Protein 2QUD (pdb70)

GO terms:
  GO:0042802 identical protein binding (F, IPI)

Solvent-accessible surface area: 12213 Å² total; per-residue (Å²): 137,78,113,161,66,92,40,2,71,1,62,69,73,168,42,82,76,59,0,18,29,75,72,76,77,115,75,96,23,21,0,9,20,109,102,46,75,132,70,22,48,9,88,1,28,4,16,57,110,85,50,76,78,141,76,11,53,102,0,56,1,98,0,32,22,23,29,44,57,140,84,72,166,51,144,60,118,18,53,1,24,0,29,2,40,0,30,2,21,54,101,14,55,107,77,9,40,76,34,0,4,24,1,0,85,15,0,0,35,21,88,24,0,46,45,5,0,11,80,48,53,82,4,8,135,129,117,36,1,67,0,63,46,69,181,53,89,66,53,0,17,33,74,86,69,86,110,82,135,23,22,0,31,16,116,86,56,87,151,60,27,51,8,76,0,12,3,28,34,120,68,56,92,75,154,78,10,54,84,0,41,0,79,0,26,21,22,28,49,102,141,117,62,103,14,54,0,24,0,19,0,39,0,28,3,22,47,124,15,65,108,74,10,37,77,32,0,2,32,2,0,82,13,0,1,43,20,79,22,0,44,46,4,0,8,79,53,61,69,2,4,127

Foldseek 3Di:
DDDDFDWDWDDDDPDIFIWTWDDDDPAWIKTWRPDDDPPFTWMKIWGWAQDPVNFKIKIKIKIKGFDWDPDDDTDTPDIDIDMDIDIGTPPDDPVVVVVVVVVVVVVCPDPQVVCCVPPVDHDDD/DDWDWDDDDPDIFIWAWPDDDPFKTKTFRPDDDPPFTWIKIWGWDADPVNFWIWIKIKIWGFDDPVDGPDIDIDMDIDIGTPPDDPVVVVVVVVVVVVVCPDPQVVCCVVPVDHDDD

Organism: Pseudomonas phage PP7 (NCBI:txid12023)

Nearest PDB structures (foldseek):
  2qux-assembly4_K  TM=9.889E-01  e=3.008E-19  Pseudomonas phage PP7
  2qux-assembly5_N  TM=9.835E-01  e=3.618E-18  Pseudomonas phage PP7
  2qud-assembly1_B  TM=9.853E-01  e=8.759E-18  Pseudomonas phage PP7
  2qux-assembly5_M  TM=9.818E-01  e=5.949E-18  Pseudomonas phage PP7
  6n4v-assembly1_Af  TM=9.732E-01  e=1.155E-14  Pseudomonas phage PP7

Radius of gyration: 18.46 Å; Cα contacts (8 Å, |Δi|>4): 594; chains: 2; bounding box: 60×55×42 Å

Secondary structure (DSSP, 8-state):
--PPPPEEEEEETTEEEEEEEEEE-SS-EEEE---S-STT--EEEEEEEE-TTSSEEEEEEEEEEEEE-SSSS--EEEEEEEEEEEEEETT--HHHHHHHHHHHHHHHHSHHHHHHHHH-PPS--/--EEEEEETTEEEEEEEEEE-SSEEEEE---S-STT--EEEEEEEE-TTSSEEEEEEEEEEEEE---EEEEEEEEEEEEEETT--HHHHHHHHHHHHHHHTSHHHHHHHHH-PPS--

Structure (mmCIF, N/CA/C/O backbone):
data_2QUD
#
_entry.id   2QUD
#
_cell.length_a   154.985
_cell.length_b   154.985
_cell.length_c   31.631
_cell.angle_alpha   90.00
_cell.angle_beta   90.00
_cell.angle_gamma   120.00
#
_symmetry.space_group_name_H-M   'H 3'
#
loop_
_entity.id
_entity.type
_entity.pdbx_description
1 polymer 'Coat protein'
2 non-polymer GLYCEROL
3 water water
#
loop_
_atom_site.group_PDB
_atom_site.id
_atom_site.type_symbol
_atom_site.label_atom_id
_atom_site.label_alt_id
_atom_site.label_comp_id
_atom_site.label_asym_id
_atom_site.label_entity_id
_atom_site.label_seq_id
_atom_site.pdbx_PDB_ins_code
_atom_site.Cartn_x
_atom_site.Cartn_y
_atom_site.Cartn_z
_atom_site.occupancy
_atom_site.B_iso_or_equiv
_atom_site.auth_seq_id
_atom_site.auth_comp_id
_atom_site.auth_asym_id
_atom_site.auth_atom_id
_atom_site.pdbx_PDB_model_num
ATOM 1 N N . GLY A 1 1 ? 35.385 -41.268 11.296 1.00 38.39 -3 GLY A N 1
ATOM 2 C CA . GLY A 1 1 ? 34.936 -39.875 11.572 1.00 32.91 -3 GLY A CA 1
ATOM 3 C C . GLY A 1 1 ? 33.671 -39.531 10.820 1.00 33.51 -3 GLY A C 1
ATOM 4 O O . GLY A 1 1 ? 33.221 -40.292 9.964 1.00 30.08 -3 GLY A O 1
ATOM 5 N N . GLY A 1 2 ? 33.099 -38.375 11.143 1.00 28.23 -2 GLY A N 1
ATOM 6 C CA . GLY A 1 2 ? 31.841 -37.896 10.502 1.00 34.34 -2 GLY A CA 1
ATOM 7 C C . GLY A 1 2 ? 30.636 -38.313 11.297 1.00 42.04 -2 GLY A C 1
ATOM 8 O O . GLY A 1 2 ? 30.762 -39.097 12.252 1.00 36.01 -2 GLY A O 1
ATOM 9 N N . SER A 1 3 ? 29.483 -37.772 10.901 0.50 21.34 -1 SER A N 1
ATOM 10 C CA A SER A 1 3 ? 28.219 -38.000 11.583 0.50 32.26 -1 SER A CA 1
ATOM 11 C CA B SER A 1 3 ? 28.225 -37.994 11.594 0.50 34.16 -1 SER A CA 1
ATOM 12 C C . SER A 1 3 ? 27.879 -39.470 11.752 0.50 15.90 -1 SER A C 1
ATOM 13 O O . SER A 1 3 ? 28.174 -40.300 10.888 0.50 21.83 -1 SER A O 1
ATOM 18 N N . MET A 1 4 ? 27.314 -39.776 12.913 1.00 23.30 0 MET A N 1
ATOM 19 C CA . MET A 1 4 ? 26.722 -41.065 13.182 1.00 35.84 0 MET A CA 1
ATOM 20 C C . MET A 1 4 ? 25.561 -41.282 12.230 1.00 26.32 0 MET A C 1
ATOM 21 O O . MET A 1 4 ? 25.112 -40.354 11.541 1.00 28.33 0 MET A O 1
ATOM 26 N N . SER A 1 5 ? 25.081 -42.513 12.179 1.00 29.22 1 SER A N 1
ATOM 27 C CA A SER A 1 5 ? 23.914 -42.820 11.362 0.50 24.59 1 SER A CA 1
ATOM 28 C CA B SER A 1 5 ? 23.921 -42.809 11.355 0.50 28.39 1 SER A CA 1
ATOM 29 C C . SER A 1 5 ? 22.706 -42.061 11.910 1.00 18.78 1 SER A C 1
ATOM 30 O O . SER A 1 5 ? 22.492 -42.004 13.119 1.00 23.59 1 SER A O 1
ATOM 35 N N . LYS A 1 6 ? 21.933 -41.502 10.994 1.00 18.21 2 LYS A N 1
ATOM 36 C CA A LYS A 1 6 ? 20.734 -40.733 11.298 0.50 13.20 2 LYS A CA 1
ATOM 37 C CA B LYS A 1 6 ? 20.761 -40.725 11.364 0.50 19.37 2 LYS A CA 1
ATOM 38 C C . LYS A 1 6 ? 19.669 -41.643 11.907 1.00 16.87 2 LYS A C 1
ATOM 39 O O . LYS A 1 6 ? 19.564 -42.782 11.541 1.00 14.83 2 LYS A O 1
ATOM 50 N N . THR A 1 7 ? 18.901 -41.123 12.855 1.00 13.74 3 THR A N 1
ATOM 51 C CA . THR A 1 7 ? 17.808 -41.876 13.448 1.00 15.14 3 THR A CA 1
ATOM 52 C C . THR A 1 7 ? 16.505 -41.049 13.512 1.00 13.08 3 THR A C 1
ATOM 53 O O . THR A 1 7 ? 16.495 -39.833 13.443 1.00 14.21 3 THR A O 1
ATOM 57 N N . ILE A 1 8 ? 15.417 -41.778 13.707 1.00 14.74 4 ILE A N 1
ATOM 58 C CA . ILE A 1 8 ? 14.127 -41.234 14.120 1.00 14.78 4 ILE A CA 1
ATOM 59 C C . ILE A 1 8 ? 13.609 -42.110 15.279 1.00 13.12 4 ILE A C 1
ATOM 60 O O . ILE A 1 8 ? 13.720 -43.326 15.234 1.00 15.34 4 ILE A O 1
ATOM 65 N N . VAL A 1 9 ? 13.173 -41.462 16.369 1.00 16.07 5 VAL A N 1
ATOM 66 C CA . VAL A 1 9 ? 12.769 -42.150 17.599 1.00 16.98 5 VAL A CA 1
ATOM 67 C C . VAL A 1 9 ? 11.261 -42.020 17.794 1.00 17.88 5 VAL A C 1
ATOM 68 O O . VAL A 1 9 ? 10.726 -40.886 17.848 1.00 19.60 5 VAL A O 1
ATOM 72 N N . LEU A 1 10 ? 10.581 -43.162 17.865 1.00 18.24 6 LEU A N 1
ATOM 73 C CA . LEU A 1 10 ? 9.146 -43.244 18.107 1.00 18.04 6 LEU A CA 1
ATOM 74 C C . LEU A 1 10 ? 8.954 -43.549 19.586 1.00 20.17 6 LEU A C 1
ATOM 75 O O . LEU A 1 10 ? 9.601 -44.451 20.122 1.00 21.86 6 LEU A O 1
ATOM 80 N N . SER A 1 11 ? 8.130 -42.756 20.247 1.00 23.45 7 SER A N 1
ATOM 81 C CA A SER A 1 11 ? 7.775 -42.964 21.659 0.50 22.54 7 SER A CA 1
ATOM 82 C CA B SER A 1 11 ? 7.805 -43.060 21.640 0.50 20.71 7 SER A CA 1
ATOM 83 C C . SER A 1 11 ? 6.370 -43.550 21.763 1.00 28.79 7 SER A C 1
ATOM 84 O O . SER A 1 11 ? 5.466 -43.024 21.125 1.00 27.58 7 SER A O 1
ATOM 89 N N . VAL A 1 12 ? 6.190 -44.600 22.551 1.00 37.25 8 VAL A N 1
ATOM 90 C CA . VAL A 1 12 ? 4.891 -45.042 23.069 1.00 39.51 8 VAL A CA 1
ATOM 91 C C . VAL A 1 12 ? 4.869 -45.025 24.597 1.00 43.89 8 VAL A C 1
ATOM 92 O O . VAL A 1 12 ? 5.224 -45.971 25.254 1.00 45.15 8 VAL A O 1
ATOM 96 N N . GLY A 1 13 ? 4.512 -43.891 25.141 1.00 39.13 9 GLY A N 1
ATOM 97 C CA . GLY A 1 13 ? 4.662 -43.649 26.590 1.00 38.87 9 GLY A CA 1
ATOM 98 C C . GLY A 1 13 ? 6.127 -43.437 26.943 1.00 37.19 9 GLY A C 1
ATOM 99 O O . GLY A 1 13 ? 6.848 -42.686 26.242 1.00 35.93 9 GLY A O 1
ATOM 100 N N . GLU A 1 14 ? 6.577 -44.094 28.015 1.00 41.06 10 GLU A N 1
ATOM 101 C CA . GLU A 1 14 ? 8.014 -44.130 28.327 1.00 36.33 10 GLU A CA 1
ATOM 102 C C . GLU A 1 14 ? 8.829 -44.925 27.315 1.00 32.62 10 GLU A C 1
ATOM 103 O O . GLU A 1 14 ? 10.035 -44.661 27.203 1.00 38.58 10 GLU A O 1
ATOM 109 N N . ALA A 1 15 ? 8.209 -45.904 26.628 1.00 33.35 11 ALA A N 1
ATOM 110 C CA . ALA A 1 15 ? 8.926 -46.796 25.693 1.00 30.34 11 ALA A CA 1
ATOM 111 C C . ALA A 1 15 ? 9.334 -46.077 24.402 1.00 29.48 11 ALA A C 1
ATOM 112 O O . ALA A 1 15 ? 8.645 -45.174 23.981 1.00 24.81 11 ALA A O 1
ATOM 114 N N . THR A 1 16 ? 10.467 -46.473 23.824 1.00 25.37 12 THR A N 1
ATOM 115 C CA . THR A 1 16 ? 10.964 -45.856 22.594 1.00 22.76 12 THR A CA 1
ATOM 116 C C . THR A 1 16 ? 11.405 -46.945 21.639 1.00 23.72 12 THR A C 1
ATOM 117 O O . THR A 1 16 ? 11.845 -48.024 22.063 1.00 24.96 12 THR A O 1
ATOM 121 N N . ARG A 1 17 ? 11.222 -46.659 20.341 1.00 17.67 13 ARG A N 1
ATOM 122 C CA . ARG A 1 17 ? 11.608 -47.520 19.219 1.00 17.51 13 ARG A CA 1
ATOM 123 C C . ARG A 1 17 ? 12.457 -46.638 18.325 1.00 17.99 13 ARG A C 1
ATOM 124 O O . ARG A 1 17 ? 11.991 -45.599 17.849 1.00 18.93 13 ARG A O 1
ATOM 132 N N . THR A 1 18 ? 13.718 -47.032 18.104 1.00 16.77 14 THR A N 1
ATOM 133 C CA . THR A 1 18 ? 14.647 -46.213 17.325 1.00 14.46 14 THR A CA 1
ATOM 134 C C . THR A 1 18 ? 14.821 -46.842 15.950 1.00 15.97 14 THR A C 1
ATOM 135 O O . THR A 1 18 ? 15.184 -47.995 15.867 1.00 16.65 14 THR A O 1
ATOM 139 N N A LEU A 1 19 ? 14.601 -46.052 14.904 0.50 15.51 15 LEU A N 1
ATOM 140 N N B LEU A 1 19 ? 14.524 -46.061 14.903 0.50 16.83 15 LEU A N 1
ATOM 141 C CA A LEU A 1 19 ? 14.811 -46.486 13.533 0.50 19.28 15 LEU A CA 1
ATOM 142 C CA B LEU A 1 19 ? 14.737 -46.421 13.491 0.50 13.36 15 LEU A CA 1
ATOM 143 C C A LEU A 1 19 ? 16.002 -45.749 12.960 0.50 14.59 15 LEU A C 1
ATOM 144 C C B LEU A 1 19 ? 16.052 -45.757 13.069 0.50 13.32 15 LEU A C 1
ATOM 145 O O A LEU A 1 19 ? 16.033 -44.519 12.938 0.50 14.56 15 LEU A O 1
ATOM 146 O O B LEU A 1 19 ? 16.263 -44.584 13.350 0.50 14.89 15 LEU A O 1
ATOM 155 N N . THR A 1 20 ? 16.956 -46.526 12.457 1.00 16.06 16 THR A N 1
ATOM 156 C CA . THR A 1 20 ? 18.259 -46.043 11.978 1.00 12.66 16 THR A CA 1
ATOM 157 C C . THR A 1 20 ? 18.335 -46.069 10.476 1.00 17.23 16 THR A C 1
ATOM 158 O O . THR A 1 20 ? 17.943 -47.054 9.856 1.00 16.48 16 THR A O 1
ATOM 162 N N . GLU A 1 21 ? 18.847 -44.986 9.926 1.00 15.15 17 GLU A N 1
ATOM 163 C CA . GLU A 1 21 ? 18.993 -44.890 8.469 1.00 13.70 17 GLU A CA 1
ATOM 164 C C . GLU A 1 21 ? 20.003 -45.933 7.981 1.00 18.34 17 GLU A C 1
ATOM 165 O O . GLU A 1 21 ? 21.137 -46.002 8.488 1.00 20.27 17 GLU A O 1
ATOM 171 N N . ILE A 1 22 ? 19.561 -46.760 7.026 1.00 15.08 18 ILE A N 1
ATOM 172 C CA . ILE A 1 22 ? 20.414 -47.754 6.377 1.00 16.87 18 ILE A CA 1
ATOM 173 C C . ILE A 1 22 ? 20.677 -47.491 4.877 1.00 16.79 18 ILE A C 1
ATOM 174 O O . ILE A 1 22 ? 21.579 -48.107 4.287 1.00 20.70 18 ILE A O 1
ATOM 179 N N . GLN A 1 23 ? 19.895 -46.607 4.267 1.00 18.21 19 GLN A N 1
ATOM 180 C CA . GLN A 1 23 ? 20.035 -46.206 2.860 1.00 21.91 19 GLN A CA 1
ATOM 181 C C . GLN A 1 23 ? 19.558 -44.759 2.700 1.00 23.15 19 GLN A C 1
ATOM 182 O O . GLN A 1 23 ? 18.557 -44.373 3.318 1.00 17.71 19 GLN A O 1
ATOM 188 N N . SER A 1 24 ? 20.318 -43.983 1.913 1.00 20.33 20 SER A N 1
ATOM 189 C CA . SER A 1 24 ? 19.933 -42.640 1.534 1.00 14.75 20 SER A CA 1
ATOM 190 C C . SER A 1 24 ? 20.419 -42.458 0.099 1.00 22.93 20 SER A C 1
ATOM 191 O O . SER A 1 24 ? 21.613 -42.311 -0.138 1.00 22.00 20 SER A O 1
ATOM 194 N N . THR A 1 25 ? 19.510 -42.521 -0.854 1.00 21.15 21 THR A N 1
ATOM 195 C CA . THR A 1 25 ? 19.900 -42.409 -2.255 1.00 21.73 21 THR A CA 1
ATOM 196 C C . THR A 1 25 ? 19.103 -41.260 -2.864 1.00 28.71 21 THR A C 1
ATOM 197 O O . THR A 1 25 ? 18.269 -40.644 -2.194 1.00 27.69 21 THR A O 1
ATOM 201 N N . ALA A 1 26 ? 19.325 -41.006 -4.150 1.00 26.70 22 ALA A N 1
ATOM 202 C CA . ALA A 1 26 ? 18.564 -39.995 -4.873 1.00 33.69 22 ALA A CA 1
ATOM 203 C C . ALA A 1 26 ? 17.060 -40.258 -4.721 1.00 42.70 22 ALA A C 1
ATOM 204 O O . ALA A 1 26 ? 16.282 -39.320 -4.528 1.00 34.03 22 ALA A O 1
ATOM 206 N N . ASP A 1 27 ? 16.660 -41.537 -4.740 1.00 27.70 23 ASP A N 1
ATOM 207 C CA . ASP A 1 27 ? 15.235 -41.886 -4.797 1.00 28.31 23 ASP A CA 1
ATOM 208 C C . ASP A 1 27 ? 14.559 -42.075 -3.448 1.00 23.51 23 ASP A C 1
ATOM 209 O O . ASP A 1 27 ? 13.381 -41.803 -3.333 1.00 23.95 23 ASP A O 1
ATOM 214 N N . ARG A 1 28 ? 15.254 -42.568 -2.440 1.00 19.24 24 ARG A N 1
ATOM 215 C CA . ARG A 1 28 ? 14.588 -42.771 -1.163 1.00 19.91 24 ARG A CA 1
ATOM 216 C C . ARG A 1 28 ? 15.535 -42.927 0.002 1.00 18.47 24 ARG A C 1
ATOM 217 O O . ARG A 1 28 ? 16.736 -43.199 -0.185 1.00 18.15 24 ARG A O 1
ATOM 225 N N . GLN A 1 29 ? 14.994 -42.789 1.210 1.00 18.26 25 GLN A N 1
ATOM 226 C CA . GLN A 1 29 ? 15.664 -43.199 2.418 1.00 17.29 25 GLN A CA 1
ATOM 227 C C . GLN A 1 29 ? 14.988 -44.439 2.955 1.00 17.47 25 GLN A C 1
ATOM 228 O O . GLN A 1 29 ? 13.794 -44.603 2.792 1.00 17.28 25 GLN A O 1
ATOM 234 N N . ILE A 1 30 ? 15.756 -45.292 3.632 1.00 18.05 26 ILE A N 1
ATOM 235 C CA . ILE A 1 30 ? 15.230 -46.459 4.338 1.00 15.57 26 ILE A CA 1
ATOM 236 C C . ILE A 1 30 ? 15.805 -46.421 5.736 1.00 16.38 26 ILE A C 1
ATOM 237 O O . ILE A 1 30 ? 17.037 -46.231 5.897 1.00 16.17 26 ILE A O 1
ATOM 242 N N . PHE A 1 31 ? 14.934 -46.576 6.712 1.00 16.24 27 PHE A N 1
ATOM 243 C CA . PHE A 1 31 ? 15.293 -46.639 8.118 1.00 14.86 27 PHE A CA 1
ATOM 244 C C . PHE A 1 31 ? 14.872 -48.025 8.619 1.00 16.30 27 PHE A C 1
ATOM 245 O O . PHE A 1 31 ? 13.812 -48.542 8.204 1.00 17.71 27 PHE A O 1
ATOM 253 N N . GLU A 1 32 ? 15.662 -48.635 9.501 1.00 15.67 28 GLU A N 1
ATOM 254 C CA . GLU A 1 32 ? 15.303 -49.921 10.064 1.00 16.63 28 GLU A CA 1
ATOM 255 C C . GLU A 1 32 ? 15.538 -49.918 11.573 1.00 14.61 28 GLU A C 1
ATOM 256 O O . GLU A 1 32 ? 16.488 -49.284 12.038 1.00 15.41 28 GLU A O 1
ATOM 262 N N . GLU A 1 33 ? 14.672 -50.632 12.302 1.00 14.76 29 GLU A N 1
ATOM 263 C CA . GLU A 1 33 ? 14.888 -50.817 13.703 1.00 16.28 29 GLU A CA 1
ATOM 264 C C . GLU A 1 33 ? 15.931 -51.927 13.907 1.00 17.49 29 GLU A C 1
ATOM 265 O O . GLU A 1 33 ? 15.646 -53.089 13.660 1.00 17.27 29 GLU A O 1
ATOM 271 N N . LYS A 1 34 ? 17.126 -51.548 14.342 1.00 16.42 30 LYS A N 1
ATOM 272 C CA . LYS A 1 34 ? 18.248 -52.492 14.461 1.00 16.48 30 LYS A CA 1
ATOM 273 C C . LYS A 1 34 ? 18.207 -53.256 15.766 1.00 18.55 30 LYS A C 1
ATOM 274 O O . LYS A 1 34 ? 19.065 -53.074 16.638 1.00 21.14 30 LYS A O 1
ATOM 280 N N . VAL A 1 35 ? 17.186 -54.108 15.879 1.00 16.27 31 VAL A N 1
ATOM 281 C CA A VAL A 1 35 ? 16.941 -54.960 17.043 0.50 18.81 31 VAL A CA 1
ATOM 282 C CA B VAL A 1 35 ? 17.052 -55.000 17.022 0.50 17.29 31 VAL A CA 1
ATOM 283 C C . VAL A 1 35 ? 16.548 -56.334 16.477 1.00 20.99 31 VAL A C 1
ATOM 284 O O . VAL A 1 35 ? 15.831 -56.402 15.466 1.00 20.27 31 VAL A O 1
ATOM 291 N N . GLY A 1 36 ? 16.978 -57.411 17.117 1.00 17.76 32 GLY A N 1
ATOM 292 C CA . GLY A 1 36 ? 16.601 -58.746 16.684 1.00 17.93 32 GLY A CA 1
ATOM 293 C C . GLY A 1 36 ? 17.236 -59.201 15.372 1.00 19.09 32 GLY A C 1
ATOM 294 O O . GLY A 1 36 ? 18.087 -58.526 14.843 1.00 20.75 32 GLY A O 1
ATOM 295 N N . PRO A 1 37 ? 16.797 -60.340 14.821 1.00 19.01 33 PRO A N 1
ATOM 296 C CA . PRO A 1 37 ? 17.399 -60.801 13.569 1.00 21.63 33 PRO A CA 1
ATOM 297 C C . PRO A 1 37 ? 17.062 -59.853 12.447 1.00 20.88 33 PRO A C 1
ATOM 298 O O . PRO A 1 37 ? 16.097 -59.109 12.556 1.00 22.43 33 PRO A O 1
ATOM 302 N N . LEU A 1 38 ? 17.842 -59.877 11.369 1.00 21.98 34 LEU A N 1
ATOM 303 C CA . LEU A 1 38 ? 17.585 -58.923 10.274 1.00 22.97 34 LEU A CA 1
ATOM 304 C C . LEU A 1 38 ? 16.232 -59.099 9.608 1.00 23.78 34 LEU A C 1
ATOM 305 O O . LEU A 1 38 ? 15.545 -58.130 9.298 1.00 22.39 34 LEU A O 1
ATOM 310 N N . VAL A 1 39 ? 15.843 -60.345 9.405 1.00 23.38 35 VAL A N 1
ATOM 311 C CA . VAL A 1 39 ? 14.567 -60.653 8.799 1.00 27.78 35 VAL A CA 1
ATOM 312 C C . VAL A 1 39 ? 13.485 -60.214 9.779 1.00 30.42 35 VAL A C 1
ATOM 313 O O . VAL A 1 39 ? 13.473 -60.620 10.946 1.00 34.92 35 VAL A O 1
ATOM 317 N N . GLY A 1 40 ? 12.588 -59.389 9.269 1.00 28.33 36 GLY A N 1
ATOM 318 C CA . GLY A 1 40 ? 11.435 -58.949 10.015 1.00 33.79 36 GLY A CA 1
ATOM 319 C C . GLY A 1 40 ? 11.596 -57.649 10.770 1.00 27.93 36 GLY A C 1
ATOM 320 O O . GLY A 1 40 ? 10.670 -57.251 11.468 1.00 25.99 36 GLY A O 1
ATOM 321 N N . ARG A 1 41 ? 12.756 -56.993 10.657 1.00 23.84 37 ARG A N 1
ATOM 322 C CA . ARG A 1 41 ? 12.951 -55.700 11.325 1.00 17.97 37 ARG A CA 1
ATOM 323 C C . ARG A 1 41 ? 11.963 -54.690 10.742 1.00 17.16 37 ARG A C 1
ATOM 324 O O . ARG A 1 41 ? 11.759 -54.632 9.521 1.00 19.38 37 ARG A O 1
ATOM 332 N N . LEU A 1 42 ? 11.411 -53.898 11.652 1.00 18.24 38 LEU A N 1
ATOM 333 C CA . LEU A 1 42 ? 10.549 -52.751 11.298 1.00 17.50 38 LEU A CA 1
ATOM 334 C C . LEU A 1 42 ? 11.317 -51.838 10.366 1.00 16.25 38 LEU A C 1
ATOM 335 O O . LEU A 1 42 ? 12.482 -51.537 10.628 1.00 17.23 38 LEU A O 1
ATOM 340 N N . ARG A 1 43 ? 10.646 -51.426 9.274 1.00 19.49 39 ARG A N 1
ATOM 341 C CA A ARG A 1 43 ? 11.201 -50.624 8.195 0.50 19.16 39 ARG A CA 1
ATOM 342 C CA B ARG A 1 43 ? 11.244 -50.537 8.326 0.50 13.61 39 ARG A CA 1
ATOM 343 C C . ARG A 1 43 ? 10.344 -49.381 7.929 1.00 17.18 39 ARG A C 1
ATOM 344 O O . ARG A 1 43 ? 9.128 -49.498 7.895 1.00 18.33 39 ARG A O 1
ATOM 359 N N . LEU A 1 44 ? 11.000 -48.251 7.683 1.00 18.69 40 LEU A N 1
ATOM 360 C CA . LEU A 1 44 ? 10.341 -47.025 7.233 1.00 17.30 40 LEU A CA 1
ATOM 361 C C . LEU A 1 44 ? 11.074 -46.547 5.999 1.00 16.74 40 LEU A C 1
ATOM 362 O O . LEU A 1 44 ? 12.272 -46.303 6.041 1.00 16.52 40 LEU A O 1
ATOM 367 N N . THR A 1 45 ? 10.342 -46.418 4.891 1.00 18.19 41 THR A N 1
ATOM 368 C CA . THR A 1 45 ? 10.894 -45.897 3.666 1.00 15.14 41 THR A CA 1
ATOM 369 C C . THR A 1 45 ? 10.294 -44.516 3.459 1.00 14.58 41 THR A C 1
ATOM 370 O O . THR A 1 45 ? 9.079 -44.335 3.634 1.00 17.96 41 THR A O 1
ATOM 374 N N . ALA A 1 46 ? 11.127 -43.569 3.030 1.00 16.83 42 ALA A N 1
ATOM 375 C CA . ALA A 1 46 ? 10.708 -42.184 2.863 1.00 18.65 42 ALA A CA 1
ATOM 376 C C . ALA A 1 46 ? 11.248 -41.579 1.557 1.00 14.49 42 ALA A C 1
ATOM 377 O O . ALA A 1 46 ? 12.385 -41.808 1.179 1.00 17.83 42 ALA A O 1
ATOM 379 N N . SER A 1 47 ? 10.386 -40.848 0.859 1.00 17.33 43 SER A N 1
ATOM 380 C CA . SER A 1 47 ? 10.809 -40.114 -0.337 1.00 17.24 43 SER A CA 1
ATOM 381 C C . SER A 1 47 ? 10.125 -38.760 -0.372 1.00 16.40 43 SER A C 1
ATOM 382 O O . SER A 1 47 ? 9.071 -38.566 0.215 1.00 18.12 43 SER A O 1
ATOM 385 N N . LEU A 1 48 ? 10.764 -37.843 -1.079 1.00 18.78 44 LEU A N 1
ATOM 386 C CA . LEU A 1 48 ? 10.286 -36.490 -1.238 1.00 15.78 44 LEU A CA 1
ATOM 387 C C . LEU A 1 48 ? 10.649 -36.109 -2.669 1.00 17.36 44 LEU A C 1
ATOM 388 O O . LEU A 1 48 ? 11.837 -36.073 -3.004 1.00 22.77 44 LEU A O 1
ATOM 393 N N A ARG A 1 49 ? 9.660 -35.903 -3.532 0.50 17.22 45 ARG A N 1
ATOM 394 N N B ARG A 1 49 ? 9.621 -35.823 -3.462 0.50 22.85 45 ARG A N 1
ATOM 395 C CA A ARG A 1 49 ? 9.957 -35.546 -4.931 0.50 18.51 45 ARG A CA 1
ATOM 396 C CA B ARG A 1 49 ? 9.747 -35.528 -4.881 0.50 23.10 45 ARG A CA 1
ATOM 397 C C A ARG A 1 49 ? 9.006 -34.472 -5.450 0.50 15.81 45 ARG A C 1
ATOM 398 C C B ARG A 1 49 ? 9.120 -34.179 -5.173 0.50 25.40 45 ARG A C 1
ATOM 399 O O A ARG A 1 49 ? 7.797 -34.504 -5.162 0.50 18.78 45 ARG A O 1
ATOM 400 O O B ARG A 1 49 ? 8.281 -33.691 -4.420 0.50 19.37 45 ARG A O 1
ATOM 415 N N . GLN A 1 50 ? 9.549 -33.552 -6.251 1.00 24.30 46 GLN A N 1
ATOM 416 C CA . GLN A 1 50 ? 8.765 -32.523 -6.855 1.00 22.08 46 GLN A CA 1
ATOM 417 C C . GLN A 1 50 ? 7.977 -33.230 -7.932 1.00 19.69 46 GLN A C 1
ATOM 418 O O . GLN A 1 50 ? 8.476 -34.158 -8.588 1.00 25.01 46 GLN A O 1
ATOM 424 N N . ASN A 1 51 ? 6.780 -32.742 -8.185 1.00 20.99 47 ASN A N 1
ATOM 425 C CA . ASN A 1 51 ? 6.082 -33.140 -9.413 1.00 21.97 47 ASN A CA 1
ATOM 426 C C . ASN A 1 51 ? 6.767 -32.620 -10.686 1.00 29.89 47 ASN A C 1
ATOM 427 O O . ASN A 1 51 ? 7.683 -31.795 -10.656 1.00 25.29 47 ASN A O 1
ATOM 432 N N . GLY A 1 52 ? 6.334 -33.137 -11.816 1.00 29.22 48 GLY A N 1
ATOM 433 C CA . GLY A 1 52 ? 6.944 -32.744 -13.059 1.00 21.38 48 GLY A CA 1
ATOM 434 C C . GLY A 1 52 ? 6.897 -31.266 -13.373 1.00 28.99 48 GLY A C 1
ATOM 435 O O . GLY A 1 52 ? 7.867 -30.685 -13.898 1.00 34.27 48 GLY A O 1
ATOM 436 N N . ALA A 1 53 ? 5.752 -30.651 -13.077 1.00 30.71 49 ALA A N 1
ATOM 437 C CA . ALA A 1 53 ? 5.534 -29.228 -13.307 1.00 30.06 49 ALA A CA 1
ATOM 438 C C . ALA A 1 53 ? 6.262 -28.293 -12.340 1.00 29.94 49 ALA A C 1
ATOM 439 O O . ALA A 1 53 ? 6.317 -27.078 -12.593 1.00 34.07 49 ALA A O 1
ATOM 441 N N . LYS A 1 54 ? 6.782 -28.853 -11.240 1.00 23.91 50 LYS A N 1
ATOM 442 C CA . LYS A 1 54 ? 7.470 -28.101 -10.183 1.00 30.64 50 LYS A CA 1
ATOM 443 C C . LYS A 1 54 ? 6.508 -27.122 -9.497 1.00 34.93 50 LYS A C 1
ATOM 444 O O . LYS A 1 54 ? 6.887 -26.004 -9.141 1.00 35.20 50 LYS A O 1
ATOM 450 N N . THR A 1 55 ? 5.267 -27.570 -9.316 1.00 27.22 51 THR A N 1
ATOM 451 C CA . THR A 1 55 ? 4.247 -26.809 -8.591 1.00 29.45 51 THR A CA 1
ATOM 452 C C . THR A 1 55 ? 3.857 -27.439 -7.252 1.00 27.58 51 THR A C 1
ATOM 453 O O . THR A 1 55 ? 3.097 -26.828 -6.495 1.00 24.36 51 THR A O 1
ATOM 457 N N . ALA A 1 56 ? 4.330 -28.656 -6.979 1.00 25.27 52 ALA A N 1
ATOM 458 C CA . ALA A 1 56 ? 3.969 -29.364 -5.761 1.00 22.83 52 ALA A CA 1
ATOM 459 C C . ALA A 1 56 ? 5.078 -30.335 -5.433 1.00 26.03 52 ALA A C 1
ATOM 460 O O . ALA A 1 56 ? 5.948 -30.644 -6.243 1.00 21.33 52 ALA A O 1
ATOM 462 N N . TYR A 1 57 ? 5.033 -30.792 -4.208 1.00 19.69 53 TYR A N 1
ATOM 463 C CA . TYR A 1 57 ? 5.914 -31.848 -3.706 1.00 23.30 53 TYR A CA 1
ATOM 464 C C . TYR A 1 57 ? 5.065 -33.019 -3.227 1.00 20.06 53 TYR A C 1
ATOM 465 O O . TYR A 1 57 ? 3.933 -32.823 -2.799 1.00 21.52 53 TYR A O 1
ATOM 474 N N . ARG A 1 58 ? 5.627 -34.218 -3.333 1.00 19.20 54 ARG A N 1
ATOM 475 C CA . ARG A 1 58 ? 4.968 -35.440 -2.940 1.00 17.74 54 ARG A CA 1
ATOM 476 C C . ARG A 1 58 ? 5.879 -36.093 -1.908 1.00 16.87 54 ARG A C 1
ATOM 477 O O . ARG A 1 58 ? 7.052 -36.404 -2.205 1.00 17.68 54 ARG A O 1
ATOM 485 N N . VAL A 1 59 ? 5.367 -36.231 -0.681 1.00 17.44 55 VAL A N 1
ATOM 486 C CA . VAL A 1 59 ? 6.032 -36.979 0.393 1.00 18.46 55 VAL A CA 1
ATOM 487 C C . VAL A 1 59 ? 5.415 -38.355 0.474 1.00 16.39 55 VAL A C 1
ATOM 488 O O . VAL A 1 59 ? 4.190 -38.491 0.540 1.00 18.87 55 VAL A O 1
ATOM 492 N N . ASN A 1 60 ? 6.245 -39.395 0.407 1.00 18.44 56 ASN A N 1
ATOM 493 C CA . ASN A 1 60 ? 5.774 -40.745 0.618 1.00 19.33 56 ASN A CA 1
ATOM 494 C C . ASN A 1 60 ? 6.491 -41.334 1.814 1.00 18.88 56 ASN A C 1
ATOM 495 O O . ASN A 1 60 ? 7.710 -41.225 1.903 1.00 19.80 56 ASN A O 1
ATOM 500 N N . LEU A 1 61 ? 5.728 -41.894 2.750 1.00 16.60 57 LEU A N 1
ATOM 501 C CA . LEU A 1 61 ? 6.284 -42.622 3.871 1.00 16.22 57 LEU A CA 1
ATOM 502 C C . LEU A 1 61 ? 5.635 -43.987 3.864 1.00 18.23 57 LEU A C 1
ATOM 503 O O . LEU A 1 61 ? 4.433 -44.080 3.721 1.00 19.40 57 LEU A O 1
ATOM 508 N N . LYS A 1 62 ? 6.414 -45.049 4.056 1.00 21.02 58 LYS A N 1
ATOM 509 C CA . LYS A 1 62 ? 5.879 -46.444 4.053 1.00 19.97 58 LYS A CA 1
ATOM 510 C C . LYS A 1 62 ? 6.467 -47.154 5.257 1.00 23.18 58 LYS A C 1
ATOM 511 O O . LYS A 1 62 ? 7.661 -47.421 5.309 1.00 21.08 58 LYS A O 1
ATOM 517 N N . LEU A 1 63 ? 5.614 -47.433 6.231 1.00 17.88 59 LEU A N 1
ATOM 518 C CA . LEU A 1 63 ? 5.976 -48.225 7.410 1.00 17.33 59 LEU A CA 1
ATOM 519 C C . LEU A 1 63 ? 5.592 -49.689 7.143 1.00 20.47 59 LEU A C 1
ATOM 520 O O . LEU A 1 63 ? 4.407 -50.001 6.972 1.00 17.62 59 LEU A O 1
ATOM 525 N N . ASP A 1 64 ? 6.622 -50.547 7.113 1.00 20.38 60 ASP A N 1
ATOM 526 C CA . ASP A 1 64 ? 6.476 -51.978 6.873 1.00 21.93 60 ASP A CA 1
ATOM 527 C C . ASP A 1 64 ? 6.742 -52.684 8.192 1.00 23.68 60 ASP A C 1
ATOM 528 O O . ASP A 1 64 ? 7.848 -52.577 8.738 1.00 21.99 60 ASP A O 1
ATOM 533 N N . GLN A 1 65 ? 5.731 -53.409 8.694 1.00 23.02 61 GLN A N 1
ATOM 534 C CA . GLN A 1 65 ? 5.874 -54.188 9.920 1.00 21.98 61 GLN A CA 1
ATOM 535 C C . GLN A 1 65 ? 5.691 -55.680 9.580 1.00 24.34 61 GLN A C 1
ATOM 536 O O . GLN A 1 65 ? 4.580 -56.136 9.342 1.00 24.60 61 GLN A O 1
ATOM 542 N N . ALA A 1 66 ? 6.804 -56.408 9.511 1.00 26.80 62 ALA A N 1
ATOM 543 C CA . ALA A 1 66 ? 6.769 -57.835 9.247 1.00 28.00 62 ALA A CA 1
ATOM 544 C C . ALA A 1 66 ? 6.447 -58.539 10.543 1.00 27.08 62 ALA A C 1
ATOM 545 O O . ALA A 1 66 ? 6.827 -58.090 11.623 1.00 34.32 62 ALA A O 1
ATOM 547 N N . ASP A 1 67 ? 5.770 -59.682 10.425 1.00 32.87 63 ASP A N 1
ATOM 548 C CA . ASP A 1 67 ? 5.504 -60.537 11.557 1.00 33.69 63 ASP A CA 1
ATOM 549 C C . ASP A 1 67 ? 6.322 -6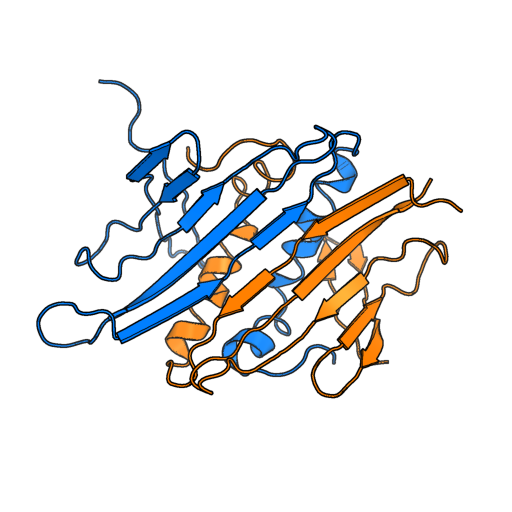1.812 11.388 1.00 27.56 63 ASP A C 1
ATOM 550 O O . ASP A 1 67 ? 6.263 -62.436 10.333 1.00 35.60 63 ASP A O 1
ATOM 555 N N . VAL A 1 68 ? 7.072 -62.186 12.423 1.00 37.52 64 VAL A N 1
ATOM 556 C CA . VAL A 1 68 ? 8.017 -63.288 12.328 1.00 40.97 64 VAL A CA 1
ATOM 557 C C . VAL A 1 68 ? 7.568 -64.460 13.178 1.00 48.65 64 VAL A C 1
ATOM 558 O O . VAL A 1 68 ? 7.172 -64.271 14.327 1.00 58.43 64 VAL A O 1
ATOM 562 N N . VAL A 1 69 ? 7.638 -65.658 12.587 1.00 55.00 65 VAL A N 1
ATOM 563 C CA . VAL A 1 69 ? 7.312 -66.915 13.252 1.00 64.83 65 VAL A CA 1
ATOM 564 C C . VAL A 1 69 ? 8.160 -67.033 14.532 1.00 68.78 65 VAL A C 1
ATOM 565 O O . VAL A 1 69 ? 9.373 -66.806 14.490 1.00 49.88 65 VAL A O 1
ATOM 569 N N . ASP A 1 70 ? 7.504 -67.348 15.657 1.00 73.23 66 ASP A N 1
ATOM 570 C CA . ASP A 1 70 ? 8.146 -67.388 16.990 1.00 82.86 66 ASP A CA 1
ATOM 571 C C . ASP A 1 70 ? 9.374 -68.302 17.053 1.00 83.29 66 ASP A C 1
ATOM 572 O O . ASP A 1 70 ? 10.450 -67.888 17.504 1.00 84.84 66 ASP A O 1
ATOM 577 N N . SER A 1 71 ? 9.191 -69.535 16.584 1.00 71.37 67 SER A N 1
ATOM 578 C CA . SER A 1 71 ? 10.189 -70.590 16.700 1.00 62.26 67 SER A CA 1
ATOM 579 C C . SER A 1 71 ? 10.945 -70.794 15.399 1.00 55.70 67 SER A C 1
ATOM 580 O O . SER A 1 71 ? 10.497 -70.382 14.321 1.00 48.53 67 SER A O 1
ATOM 583 N N . GLY A 1 72 ? 12.095 -71.453 15.525 1.00 49.54 68 GLY A N 1
ATOM 584 C CA . GLY A 1 72 ? 12.963 -71.752 14.398 1.00 41.11 68 GLY A CA 1
ATOM 585 C C . GLY A 1 72 ? 13.743 -70.534 13.954 1.00 32.19 68 GLY A C 1
ATOM 586 O O . GLY A 1 72 ? 13.732 -69.491 14.618 1.00 35.09 68 GLY A O 1
ATOM 587 N N . LEU A 1 73 ? 14.408 -70.665 12.808 1.00 33.75 75 LEU A N 1
ATOM 588 C CA . LEU A 1 73 ? 15.147 -69.554 12.233 1.00 24.87 75 LEU A CA 1
ATOM 589 C C . LEU A 1 73 ? 14.138 -68.504 11.735 1.00 25.32 75 LEU A C 1
ATOM 590 O O . LEU A 1 73 ? 13.023 -68.856 11.312 1.00 31.25 75 LEU A O 1
ATOM 595 N N . PRO A 1 74 ? 14.507 -67.218 11.834 1.00 29.20 76 PRO A N 1
ATOM 596 C CA . PRO A 1 74 ? 13.559 -66.159 11.509 1.00 29.02 76 PRO A CA 1
ATOM 597 C C . PRO A 1 74 ? 13.054 -66.235 10.067 1.00 27.65 76 PRO A C 1
ATOM 598 O O . PRO A 1 74 ? 13.848 -66.391 9.122 1.00 27.32 76 PRO A O 1
ATOM 602 N N . LYS A 1 75 ? 11.727 -66.179 9.935 1.00 30.87 77 LYS A N 1
ATOM 603 C CA . LYS A 1 75 ? 11.035 -66.132 8.647 1.00 30.87 77 LYS A CA 1
ATOM 604 C C . LYS A 1 75 ? 9.847 -65.181 8.784 1.00 30.89 77 LYS A C 1
ATOM 605 O O . LYS A 1 75 ? 9.152 -65.220 9.800 1.00 32.13 77 LYS A O 1
ATOM 611 N N . VAL A 1 76 ? 9.607 -64.357 7.762 1.00 33.37 78 VAL A N 1
ATOM 612 C CA . VAL A 1 76 ? 8.440 -63.462 7.747 1.00 31.42 78 VAL A CA 1
ATOM 613 C C . VAL A 1 76 ? 7.194 -64.289 7.409 1.00 34.26 78 VAL A C 1
ATOM 614 O O . VAL A 1 76 ? 7.145 -64.981 6.383 1.00 41.02 78 VAL A O 1
ATOM 618 N N . ARG A 1 77 ? 6.222 -64.236 8.314 1.00 33.12 79 ARG A N 1
ATOM 619 C CA . ARG A 1 77 ? 4.900 -64.838 8.145 1.00 42.61 79 ARG A CA 1
ATOM 620 C C . ARG A 1 77 ? 3.996 -63.931 7.284 1.00 45.64 79 ARG A C 1
ATOM 621 O O . ARG A 1 77 ? 3.359 -64.373 6.327 1.00 41.70 79 ARG A O 1
ATOM 629 N N . TYR A 1 78 ? 3.931 -62.656 7.644 1.00 32.64 80 TYR A N 1
ATOM 630 C CA . TYR A 1 78 ? 3.154 -61.673 6.873 1.00 31.44 80 TYR A CA 1
ATOM 631 C C . TYR A 1 78 ? 3.718 -60.304 7.180 1.00 29.43 80 TYR A C 1
ATOM 632 O O . TYR A 1 78 ? 4.444 -60.139 8.181 1.00 29.12 80 TYR A O 1
ATOM 641 N N . THR A 1 79 ? 3.371 -59.348 6.323 1.00 28.73 81 THR A N 1
ATOM 642 C CA . THR A 1 79 ? 3.810 -57.967 6.471 1.00 26.36 81 THR A CA 1
ATOM 643 C C . THR A 1 79 ? 2.583 -57.080 6.352 1.00 29.20 81 THR A C 1
ATOM 644 O O . THR A 1 79 ? 1.787 -57.203 5.422 1.00 31.52 81 THR A O 1
ATOM 648 N N . GLN A 1 80 ? 2.449 -56.185 7.311 1.00 24.03 82 GLN A N 1
ATOM 649 C CA . GLN A 1 80 ? 1.431 -55.153 7.252 1.00 25.36 82 GLN A CA 1
ATOM 650 C C . GLN A 1 80 ? 2.078 -53.796 7.042 1.00 23.12 82 GLN A C 1
ATOM 651 O O . GLN A 1 80 ? 3.239 -53.581 7.415 1.00 22.12 82 GLN A O 1
ATOM 657 N N . VAL A 1 81 ? 1.326 -52.897 6.410 1.00 19.42 83 VAL A N 1
ATOM 658 C CA . VAL A 1 81 ? 1.879 -51.674 5.864 1.00 18.33 83 VAL A CA 1
ATOM 659 C C . VAL A 1 81 ? 0.962 -50.495 6.201 1.00 19.65 83 VAL A C 1
ATOM 660 O O . VAL A 1 81 ? -0.260 -50.617 6.113 1.00 19.65 83 VAL A O 1
ATOM 664 N N . TRP A 1 82 ? 1.545 -49.374 6.594 1.00 16.16 84 TRP A N 1
ATOM 665 C CA . TRP A 1 82 ? 0.832 -48.110 6.606 1.00 16.29 84 TRP A CA 1
ATOM 666 C C . TRP A 1 82 ? 1.609 -47.051 5.891 1.00 16.59 84 TRP A C 1
ATOM 667 O O . TRP A 1 82 ? 2.629 -46.625 6.341 1.00 17.58 84 TRP A O 1
ATOM 678 N N . SER A 1 83 ? 1.093 -46.667 4.737 1.00 15.48 85 SER A N 1
ATOM 679 C CA A SER A 1 83 ? 1.794 -45.690 3.934 0.50 17.43 85 SER A CA 1
ATOM 680 C CA B SER A 1 83 ? 1.746 -45.722 3.856 0.50 16.09 85 SER A CA 1
ATOM 681 C C . SER A 1 83 ? 1.036 -44.364 3.886 1.00 18.18 85 SER A C 1
ATOM 682 O O . SER A 1 83 ? -0.171 -44.308 4.046 1.00 18.19 85 SER A O 1
ATOM 687 N N . HIS A 1 84 ? 1.804 -43.310 3.688 1.00 15.44 86 HIS A N 1
ATOM 688 C CA . HIS A 1 84 ? 1.354 -41.922 3.629 1.00 16.84 86 HIS A CA 1
ATOM 689 C C . HIS A 1 84 ? 1.741 -41.338 2.304 1.00 16.97 86 HIS A C 1
ATOM 690 O O . HIS A 1 84 ? 2.842 -41.559 1.818 1.00 16.56 86 HIS A O 1
ATOM 697 N N . ASP A 1 85 ? 0.835 -40.552 1.724 1.00 14.00 87 ASP A N 1
ATOM 698 C CA . ASP A 1 85 ? 1.101 -39.847 0.481 1.00 15.67 87 ASP A CA 1
ATOM 699 C C . ASP A 1 85 ? 0.600 -38.431 0.744 1.00 16.62 87 ASP A C 1
ATOM 700 O O . ASP A 1 85 ? -0.595 -38.210 0.886 1.00 18.30 87 ASP A O 1
ATOM 705 N N . VAL A 1 86 ? 1.527 -37.483 0.797 1.00 14.74 88 VAL A N 1
ATOM 706 C CA . VAL A 1 86 ? 1.209 -36.099 1.167 1.00 15.68 88 VAL A CA 1
ATOM 707 C C . VAL A 1 86 ? 1.554 -35.201 -0.031 1.00 19.38 88 VAL A C 1
ATOM 708 O O . VAL A 1 86 ? 2.676 -35.221 -0.551 1.00 16.54 88 VAL A O 1
ATOM 712 N N . THR A 1 87 ? 0.577 -34.393 -0.431 1.00 16.05 89 THR A N 1
ATOM 713 C CA . THR A 1 87 ? 0.713 -33.451 -1.532 1.00 19.63 89 THR A CA 1
ATOM 714 C C . THR A 1 87 ? 0.781 -32.060 -0.903 1.00 18.00 89 THR A C 1
ATOM 715 O O . THR A 1 87 ? -0.194 -31.611 -0.277 1.00 17.20 89 THR A O 1
ATOM 719 N N . ILE A 1 88 ? 1.944 -31.431 -1.093 1.00 18.48 90 ILE A N 1
ATOM 720 C CA A ILE A 1 88 ? 2.250 -30.118 -0.549 0.50 17.87 90 ILE A CA 1
ATOM 721 C CA B ILE A 1 88 ? 2.294 -30.127 -0.550 0.50 17.14 90 ILE A CA 1
ATOM 722 C C . ILE A 1 88 ? 2.479 -29.169 -1.717 1.00 20.76 90 ILE A C 1
ATOM 723 O O . ILE A 1 88 ? 3.311 -29.408 -2.584 1.00 20.61 90 ILE A O 1
ATOM 732 N N . VAL A 1 89 ? 1.690 -28.104 -1.767 1.00 20.09 91 VAL A N 1
ATOM 733 C CA . VAL A 1 89 ? 1.718 -27.222 -2.912 1.00 18.90 91 VAL A CA 1
ATOM 734 C C . VAL A 1 89 ? 2.807 -26.170 -2.738 1.00 18.09 91 VAL A C 1
ATOM 735 O O . VAL A 1 89 ? 3.000 -25.611 -1.666 1.00 20.89 91 VAL A O 1
ATOM 739 N N . ALA A 1 90 ? 3.546 -25.896 -3.819 1.00 23.40 92 ALA A N 1
ATOM 740 C CA . ALA A 1 90 ? 4.745 -25.065 -3.708 1.00 26.67 92 ALA A CA 1
ATOM 741 C C . ALA A 1 90 ? 4.453 -23.594 -3.362 1.00 27.96 92 ALA A C 1
ATOM 742 O O . ALA A 1 90 ? 5.271 -22.956 -2.719 1.00 32.17 92 ALA A O 1
ATOM 744 N N . ASN A 1 91 ? 3.286 -23.087 -3.766 1.00 26.42 93 ASN A N 1
ATOM 745 C CA A ASN A 1 91 ? 2.870 -21.722 -3.430 0.50 25.65 93 ASN A CA 1
ATOM 746 C CA B ASN A 1 91 ? 2.841 -21.725 -3.448 0.50 27.91 93 ASN A CA 1
ATOM 747 C C . ASN A 1 91 ? 2.005 -21.650 -2.163 1.00 26.76 93 ASN A C 1
ATOM 748 O O . ASN A 1 91 ? 1.367 -20.647 -1.888 1.00 28.37 93 ASN A O 1
ATOM 757 N N . SER A 1 92 ? 1.997 -22.714 -1.368 1.00 23.54 94 SER A N 1
ATOM 758 C CA . SER A 1 92 ? 1.189 -22.746 -0.145 1.00 20.72 94 SER A CA 1
ATOM 759 C C . SER A 1 92 ? 1.730 -21.880 0.972 1.00 23.26 94 SER A C 1
ATOM 760 O O . SER A 1 92 ? 2.907 -21.550 0.998 1.00 24.85 94 SER A O 1
ATOM 763 N N . THR A 1 93 ? 0.856 -21.539 1.917 1.00 23.28 95 THR A N 1
ATOM 764 C CA . THR A 1 93 ? 1.294 -20.905 3.139 1.00 20.71 95 THR A CA 1
ATOM 765 C C . THR A 1 93 ? 1.816 -21.924 4.143 1.00 22.32 95 THR A C 1
ATOM 766 O O . THR A 1 93 ? 1.344 -23.063 4.189 1.00 21.34 95 THR A O 1
ATOM 770 N N . GLU A 1 94 ? 2.752 -21.487 4.981 1.00 22.10 96 GLU A N 1
ATOM 771 C CA . GLU A 1 94 ? 3.218 -22.311 6.095 1.00 22.55 96 GLU A CA 1
ATOM 772 C C . GLU A 1 94 ? 2.050 -22.745 6.983 1.00 17.88 96 GLU A C 1
ATOM 773 O O . GLU A 1 94 ? 1.939 -23.921 7.304 1.00 17.61 96 GLU A O 1
ATOM 779 N N . ALA A 1 95 ? 1.131 -21.812 7.288 1.00 20.39 97 ALA A N 1
ATOM 780 C CA . ALA A 1 95 ? -0.009 -22.129 8.150 1.00 20.10 97 ALA A CA 1
ATOM 781 C C . ALA A 1 95 ? -0.852 -23.263 7.579 1.00 17.52 97 ALA A C 1
ATOM 782 O O . ALA A 1 95 ? -1.320 -24.127 8.324 1.00 17.87 97 ALA A O 1
ATOM 784 N N . SER A 1 96 ? -0.998 -23.302 6.255 1.00 18.62 98 SER A N 1
ATOM 785 C CA . SER A 1 96 ? -1.798 -24.358 5.608 1.00 18.63 98 SER A CA 1
ATOM 786 C C . SER A 1 96 ? -1.127 -25.740 5.694 1.00 16.69 98 SER A C 1
ATOM 787 O O . SER A 1 96 ? -1.790 -26.747 5.884 1.00 17.87 98 SER A O 1
ATOM 790 N N . ARG A 1 97 ? 0.189 -25.764 5.527 1.00 16.43 99 ARG A N 1
ATOM 791 C CA . ARG A 1 97 ? 0.961 -27.003 5.661 1.00 16.91 99 ARG A CA 1
ATOM 792 C C . ARG A 1 97 ? 0.912 -27.500 7.102 1.00 15.66 99 ARG A C 1
ATOM 793 O O . ARG A 1 97 ? 0.687 -28.681 7.336 1.00 18.12 99 ARG A O 1
ATOM 801 N N . LYS A 1 98 ? 1.119 -26.582 8.058 1.00 15.54 100 LYS A N 1
ATOM 802 C CA A LYS A 1 98 ? 1.032 -26.911 9.486 0.50 17.54 100 LYS A CA 1
ATOM 803 C CA B LYS A 1 98 ? 1.003 -26.837 9.504 0.50 17.62 100 LYS A CA 1
ATOM 804 C C . LYS A 1 98 ? -0.376 -27.400 9.837 1.00 16.80 100 LYS A C 1
ATOM 805 O O . LYS A 1 98 ? -0.516 -28.340 10.610 1.00 15.88 100 LYS A O 1
ATOM 816 N N . SER A 1 99 ? -1.426 -26.808 9.248 1.00 15.92 101 SER A N 1
ATOM 817 C CA A SER A 1 99 ? -2.794 -27.243 9.504 0.50 13.43 101 SER A CA 1
ATOM 818 C CA B SER A 1 99 ? -2.786 -27.255 9.534 0.50 17.37 101 SER A CA 1
ATOM 819 C C . SER A 1 99 ? -3.030 -28.676 9.007 1.00 14.92 101 SER A C 1
ATOM 820 O O . SER A 1 99 ? -3.617 -29.498 9.699 1.00 17.01 101 SER A O 1
ATOM 825 N N . LEU A 1 100 ? -2.600 -28.952 7.775 1.00 16.66 102 LEU A N 1
ATOM 826 C CA . LEU A 1 100 ? -2.732 -30.312 7.215 1.00 15.63 102 LEU A CA 1
ATOM 827 C C . LEU A 1 100 ? -2.056 -31.327 8.163 1.00 14.50 102 LEU A C 1
ATOM 828 O O . LEU A 1 100 ? -2.616 -32.381 8.455 1.00 16.30 102 LEU A O 1
ATOM 833 N N . TYR A 1 101 ? -0.836 -31.015 8.582 1.00 16.10 103 TYR A N 1
ATOM 834 C CA . TYR A 1 101 ? -0.116 -31.824 9.550 1.00 15.29 103 TYR A CA 1
ATOM 835 C C . TYR A 1 101 ? -0.887 -32.014 10.882 1.00 15.59 103 TYR A C 1
ATOM 836 O O . TYR A 1 101 ? -1.114 -33.133 11.361 1.00 16.36 103 TYR A O 1
ATOM 845 N N . ASP A 1 102 ? -1.279 -30.908 11.494 1.00 16.37 104 ASP A N 1
ATOM 846 C CA . ASP A 1 102 ? -1.957 -30.928 12.772 1.00 17.43 104 ASP A CA 1
ATOM 847 C C . ASP A 1 102 ? -3.248 -31.738 12.706 1.00 17.00 104 ASP A C 1
ATOM 848 O O . ASP A 1 102 ? -3.578 -32.527 13.608 1.00 17.30 104 ASP A O 1
ATOM 853 N N . LEU A 1 103 ? -4.014 -31.514 11.648 1.00 15.87 105 LEU A N 1
ATOM 854 C CA . LEU A 1 103 ? -5.259 -32.281 11.473 1.00 20.56 105 LEU A CA 1
ATOM 855 C C . LEU A 1 103 ? -4.997 -33.774 11.254 1.00 15.39 105 LEU A C 1
ATOM 856 O O . LEU A 1 103 ? -5.749 -34.618 11.749 1.00 16.07 105 LEU A O 1
ATOM 861 N N . THR A 1 104 ? -3.949 -34.113 10.525 1.00 15.27 106 THR A N 1
ATOM 862 C CA . THR A 1 104 ? -3.645 -35.504 10.301 1.00 14.40 106 THR A CA 1
ATOM 863 C C . THR A 1 104 ? -3.147 -36.180 11.588 1.00 15.11 106 THR A C 1
ATOM 864 O O . THR A 1 104 ? -3.501 -37.222 11.867 1.00 16.05 106 THR A O 1
ATOM 868 N N . LYS A 1 105 ? -2.299 -35.499 12.332 1.00 16.24 107 LYS A N 1
ATOM 869 C CA . LYS A 1 105 ? -1.865 -35.968 13.636 1.00 16.33 107 LYS A CA 1
ATOM 870 C C . LYS A 1 105 ? -3.072 -36.270 14.505 1.00 20.44 107 LYS A C 1
ATOM 871 O O . LYS A 1 105 ? -3.125 -37.352 15.089 1.00 17.28 107 LYS A O 1
ATOM 877 N N . SER A 1 106 ? -4.038 -35.345 14.539 1.00 18.26 108 SER A N 1
ATOM 878 C CA A SER A 1 106 ? -5.280 -35.545 15.294 0.50 19.56 108 SER A CA 1
ATOM 879 C CA B SER A 1 106 ? -5.293 -35.541 15.290 0.50 21.44 108 SER A CA 1
ATOM 880 C C . SER A 1 106 ? -6.102 -36.719 14.774 1.00 17.35 108 SER A C 1
ATOM 881 O O . SER A 1 106 ? -6.532 -37.572 15.555 1.00 22.62 108 SER A O 1
ATOM 886 N N . LEU A 1 107 ? -6.306 -36.774 13.457 1.00 18.28 109 LEU A N 1
ATOM 887 C CA . LEU A 1 107 ? -7.041 -37.882 12.859 1.00 17.75 109 LEU A CA 1
ATOM 888 C C . LEU A 1 107 ? -6.491 -39.252 13.226 1.00 18.38 109 LEU A C 1
ATOM 889 O O . LEU A 1 107 ? -7.234 -40.114 13.676 1.00 19.55 109 LEU A O 1
ATOM 894 N N . VAL A 1 108 ? -5.192 -39.443 13.027 1.00 18.40 110 VAL A N 1
ATOM 895 C CA . VAL A 1 108 ? -4.537 -40.706 13.313 1.00 17.97 110 VAL A CA 1
ATOM 896 C C . VAL A 1 108 ? -4.693 -41.054 14.779 1.00 16.21 110 VAL A C 1
ATOM 89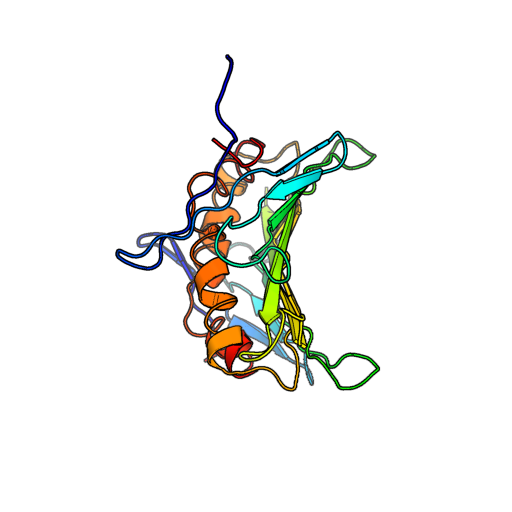7 O O . VAL A 1 108 ? -4.936 -42.199 15.102 1.00 20.59 110 VAL A O 1
ATOM 901 N N . ALA A 1 109 ? -4.584 -40.044 15.646 1.00 18.92 111 ALA A N 1
ATOM 902 C CA . ALA A 1 109 ? -4.698 -40.240 17.098 1.00 21.49 111 ALA A CA 1
ATOM 903 C C . ALA A 1 109 ? -6.099 -40.611 17.583 1.00 20.35 111 ALA A C 1
ATOM 904 O O . ALA A 1 109 ? -6.230 -41.072 18.727 1.00 24.31 111 ALA A O 1
ATOM 906 N N . THR A 1 110 ? -7.145 -40.429 16.767 1.00 20.13 112 THR A N 1
ATOM 907 C CA . THR A 1 110 ? -8.511 -40.769 17.185 1.00 20.21 112 THR A CA 1
ATOM 908 C C . THR A 1 110 ? -8.728 -42.257 17.502 1.00 18.56 112 THR A C 1
ATOM 909 O O . THR A 1 110 ? -8.171 -43.154 16.849 1.00 21.65 112 THR A O 1
ATOM 913 N N . SER A 1 111 ? -9.555 -42.517 18.518 1.00 26.77 113 SER A N 1
ATOM 914 C CA . SER A 1 111 ? -9.967 -43.895 18.799 1.00 26.97 113 SER A CA 1
ATOM 915 C C . SER A 1 111 ? -10.738 -44.504 17.624 1.00 19.41 113 SER A C 1
ATOM 916 O O . SER A 1 111 ? -10.662 -45.725 17.406 1.00 22.80 113 SER A O 1
ATOM 919 N N . GLN A 1 112 ? -11.443 -43.671 16.849 1.00 23.46 114 GLN A N 1
ATOM 920 C CA . GLN A 1 112 ? -12.123 -44.137 15.631 1.00 22.57 114 GLN A CA 1
ATOM 921 C C . GLN A 1 112 ? -11.184 -44.741 14.583 1.00 22.23 114 GLN A C 1
ATOM 922 O O . GLN A 1 112 ? -11.434 -45.844 14.105 1.00 21.81 114 GLN A O 1
ATOM 928 N N . VAL A 1 113 ? -10.092 -44.051 14.246 1.00 21.43 115 VAL A N 1
ATOM 929 C CA A VAL A 1 113 ? -9.104 -44.599 13.303 0.50 17.99 115 VAL A CA 1
A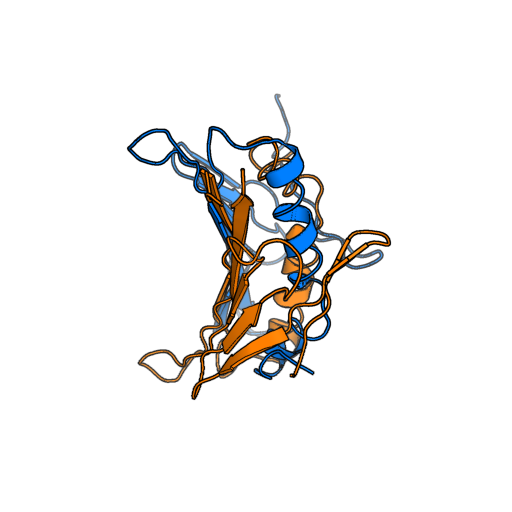TOM 930 C CA B VAL A 1 113 ? -9.165 -44.652 13.268 0.50 22.17 115 VAL A CA 1
ATOM 931 C C . VAL A 1 113 ? -8.460 -45.874 13.872 1.00 16.94 115 VAL A C 1
ATOM 932 O O . VAL A 1 113 ? -8.231 -46.840 13.172 1.00 20.76 115 VAL A O 1
ATOM 939 N N . GLU A 1 114 ? -8.195 -45.871 15.180 1.00 20.43 116 GLU A N 1
ATOM 940 C CA . GLU A 1 114 ? -7.659 -47.052 15.841 1.00 22.01 116 GLU A CA 1
ATOM 941 C C . GLU A 1 114 ? -8.596 -48.250 15.614 1.00 21.70 116 GLU A C 1
ATOM 942 O O . GLU A 1 114 ? -8.151 -49.336 15.294 1.00 22.13 116 GLU A O 1
ATOM 948 N N . ASP A 1 115 ? -9.895 -48.038 15.802 1.00 22.90 117 ASP A N 1
ATOM 949 C CA . ASP A 1 115 ? -10.868 -49.134 15.694 1.00 22.27 117 ASP A CA 1
ATOM 950 C C . ASP A 1 115 ? -11.045 -49.585 14.237 1.00 23.08 117 ASP A C 1
ATOM 951 O O . ASP A 1 115 ? -11.341 -50.748 13.954 1.00 24.84 117 ASP A O 1
ATOM 956 N N . LEU A 1 116 ? -10.860 -48.658 13.314 1.00 21.54 118 LEU A N 1
ATOM 957 C CA . LEU A 1 116 ? -10.885 -48.961 11.892 1.00 24.36 118 LEU A CA 1
ATOM 958 C C . LEU A 1 116 ? -9.735 -49.883 11.524 1.00 26.04 118 LEU A C 1
ATOM 959 O O . LEU A 1 116 ? -9.934 -50.889 10.851 1.00 23.55 118 LEU A O 1
ATOM 964 N N . VAL A 1 117 ? -8.518 -49.541 11.949 1.00 23.08 119 VAL A N 1
ATOM 965 C CA . VAL A 1 117 ? -7.362 -50.370 11.628 1.00 21.45 119 VAL A CA 1
ATOM 966 C C . VAL A 1 117 ? -7.299 -51.706 12.366 1.00 22.52 119 VAL A C 1
ATOM 967 O O . VAL A 1 117 ? -6.905 -52.721 11.788 1.00 24.57 119 VAL A O 1
ATOM 971 N N . VAL A 1 118 ? -7.687 -51.703 13.636 1.00 21.53 120 VAL A N 1
ATOM 972 C CA . VAL A 1 118 ? -7.601 -52.898 14.461 1.00 23.19 120 VAL A CA 1
ATOM 973 C C . VAL A 1 118 ? -8.827 -53.827 14.262 1.00 23.15 120 VAL A C 1
ATOM 974 O O . VAL A 1 118 ? -8.680 -55.051 14.257 1.00 23.98 120 VAL A O 1
ATOM 978 N N . ASN A 1 119 ? -10.010 -53.242 14.106 1.00 21.42 121 ASN A N 1
ATOM 979 C CA . ASN A 1 119 ? -11.267 -54.013 14.037 1.00 22.29 121 ASN A CA 1
ATOM 980 C C . ASN A 1 119 ? -12.103 -53.825 12.775 1.00 25.94 121 ASN A C 1
ATOM 981 O O . ASN A 1 119 ? -13.225 -54.355 12.688 1.00 26.76 121 ASN A O 1
ATOM 986 N N . LEU A 1 120 ? -11.570 -53.096 11.795 1.00 24.95 122 LEU A N 1
ATOM 987 C CA . LEU A 1 120 ? -12.247 -52.827 10.534 1.00 26.23 122 LEU A CA 1
ATOM 988 C C . LEU A 1 120 ? -13.606 -52.127 10.721 1.00 29.22 122 LEU A C 1
ATOM 989 O O . LEU A 1 120 ? -14.480 -52.237 9.868 1.00 31.68 122 LEU A O 1
ATOM 994 N N . VAL A 1 121 ? -13.762 -51.387 11.826 1.00 24.93 123 VAL A N 1
ATOM 995 C CA . VAL A 1 121 ? -15.021 -50.703 12.109 1.00 26.92 123 VAL A CA 1
ATOM 996 C C . VAL A 1 121 ? -15.051 -49.389 11.323 1.00 28.13 123 VAL A C 1
ATOM 997 O O . VAL A 1 121 ? -14.149 -48.557 11.469 1.00 26.32 123 VAL A O 1
ATOM 1001 N N . PRO A 1 122 ? -16.092 -49.164 10.497 1.00 30.86 124 PRO A N 1
ATOM 1002 C CA . PRO A 1 122 ? -16.106 -47.905 9.753 1.00 28.96 124 PRO A CA 1
ATOM 1003 C C . PRO A 1 122 ? -16.135 -46.653 10.637 1.00 27.51 124 PRO A C 1
ATOM 1004 O O . PRO A 1 122 ? -16.631 -46.700 11.766 1.00 28.50 124 PRO A O 1
ATOM 1008 N N . LEU A 1 123 ? -15.583 -45.556 10.134 1.00 28.07 125 LEU A N 1
ATOM 1009 C CA . LEU A 1 123 ? -15.579 -44.279 10.866 1.00 26.98 125 LEU A CA 1
ATOM 1010 C C . LEU A 1 123 ? -16.986 -43.710 11.044 1.00 26.57 125 LEU A C 1
ATOM 1011 O O . LEU A 1 123 ? -17.905 -44.038 10.304 1.00 30.34 125 LEU A O 1
ATOM 1016 N N . GLY A 1 124 ? -17.114 -42.842 12.039 1.00 27.34 126 GLY A N 1
ATOM 1017 C CA . GLY A 1 124 ? -18.344 -42.105 12.294 1.00 26.43 126 GLY A CA 1
ATOM 1018 C C . GLY A 1 124 ? -19.066 -42.652 13.513 1.00 26.19 126 GLY A C 1
ATOM 1019 O O . GLY A 1 124 ? -19.367 -43.846 13.575 1.00 32.48 126 GLY A O 1
ATOM 1020 N N . ARG A 1 125 ? -19.326 -41.787 14.486 1.00 29.54 127 ARG A N 1
ATOM 1021 C CA . ARG A 1 125 ? -20.088 -42.156 15.685 1.00 30.82 127 ARG A CA 1
ATOM 1022 C C . ARG A 1 125 ? -21.194 -41.163 15.932 1.00 36.05 127 ARG A C 1
ATOM 1023 O O . ARG A 1 125 ? -22.167 -41.521 16.598 1.00 37.71 127 ARG A O 1
ATOM 1032 N N . SER B 1 5 ? -25.590 -38.088 9.657 1.00 75.68 1 SER B N 1
ATOM 1033 C CA . SER B 1 5 ? -25.238 -37.209 10.811 1.00 55.96 1 SER B CA 1
ATOM 1034 C C . SER B 1 5 ? -24.234 -37.804 11.816 1.00 54.11 1 SER B C 1
ATOM 1035 O O . SER B 1 5 ? -24.020 -37.201 12.868 1.00 45.36 1 SER B O 1
ATOM 1038 N N . LYS B 1 6 ? -23.647 -38.971 11.523 1.00 38.05 2 LYS B N 1
ATOM 1039 C CA . LYS B 1 6 ? -22.476 -39.468 12.275 1.00 34.53 2 LYS B CA 1
ATOM 1040 C C . LYS B 1 6 ? -21.269 -38.565 12.034 1.00 32.75 2 LYS B C 1
ATOM 1041 O O . LYS B 1 6 ? -21.157 -37.940 10.981 1.00 32.58 2 LYS B O 1
ATOM 1047 N N . THR B 1 7 ? -20.387 -38.485 13.031 1.00 31.43 3 THR B N 1
ATOM 1048 C CA . THR B 1 7 ? -19.257 -37.556 12.997 1.00 32.82 3 THR B CA 1
ATOM 1049 C C . THR B 1 7 ? -17.937 -38.167 13.481 1.00 30.87 3 THR B C 1
ATOM 1050 O O . THR B 1 7 ? -17.887 -39.209 14.163 1.00 27.98 3 THR B O 1
ATOM 1054 N N . ILE B 1 8 ? -16.865 -37.468 13.127 1.00 28.04 4 ILE B N 1
ATOM 1055 C CA . ILE B 1 8 ? -15.540 -37.695 13.697 1.00 27.05 4 ILE B CA 1
ATOM 1056 C C . ILE B 1 8 ? -14.991 -36.312 14.053 1.00 23.45 4 ILE B C 1
ATOM 1057 O O . ILE B 1 8 ? -15.078 -35.384 13.257 1.00 26.91 4 ILE B O 1
ATOM 1062 N N . VAL B 1 9 ? -14.489 -36.178 15.280 1.00 28.82 5 VAL B N 1
ATOM 1063 C CA . VAL B 1 9 ? -14.049 -34.884 15.811 1.00 26.63 5 VAL B CA 1
ATOM 1064 C C . VAL B 1 9 ? -12.527 -34.865 15.943 1.00 26.88 5 VAL B C 1
ATOM 1065 O O . VAL B 1 9 ? -11.952 -35.758 16.561 1.00 30.53 5 VAL B O 1
ATOM 1069 N N . LEU B 1 10 ? -11.897 -33.885 15.301 1.00 27.54 6 LEU B N 1
ATOM 1070 C CA . LEU B 1 10 ? -10.446 -33.675 15.347 1.00 25.72 6 LEU B CA 1
ATOM 1071 C C . LEU B 1 10 ? -10.137 -32.476 16.247 1.00 33.53 6 LEU B C 1
ATOM 1072 O O . LEU B 1 10 ? -10.707 -31.404 16.090 1.00 36.55 6 LEU B O 1
ATOM 1077 N N . SER B 1 11 ? -9.233 -32.673 17.198 1.00 41.10 7 SER B N 1
ATOM 1078 C CA . SER B 1 11 ? -8.808 -31.618 18.115 1.00 38.55 7 SER B CA 1
ATOM 1079 C C . SER B 1 11 ? -7.405 -31.169 17.741 1.00 40.40 7 SER B C 1
ATOM 1080 O O . SER B 1 11 ? -6.525 -32.008 17.569 1.00 40.91 7 SER B O 1
ATOM 1083 N N . VAL B 1 12 ? -7.217 -29.861 17.576 1.00 30.84 8 VAL B N 1
ATOM 1084 C CA . VAL B 1 12 ? -5.907 -29.245 17.380 1.00 40.99 8 VAL B CA 1
ATOM 1085 C C . VAL B 1 12 ? -5.786 -28.211 18.489 1.00 41.05 8 VAL B C 1
ATOM 1086 O O . VAL B 1 12 ? -6.356 -27.115 18.402 1.00 34.61 8 VAL B O 1
ATOM 1090 N N . GLY B 1 13 ? -5.068 -28.593 19.543 1.00 35.15 9 GLY B N 1
ATOM 1091 C CA . GLY B 1 13 ? -5.051 -27.838 20.804 1.00 32.48 9 GLY B CA 1
ATOM 1092 C C . GLY B 1 13 ? -6.464 -27.759 21.338 1.00 33.18 9 GLY B C 1
ATOM 1093 O O . GLY B 1 13 ? -7.170 -28.780 21.394 1.00 36.67 9 GLY B O 1
ATOM 1094 N N . GLU B 1 14 ? -6.914 -26.539 21.639 1.00 30.75 10 GLU B N 1
ATOM 1095 C CA . GLU B 1 14 ? -8.295 -26.328 22.090 1.00 30.11 10 GLU B CA 1
ATOM 1096 C C . GLU B 1 14 ? -9.333 -26.073 20.976 1.00 36.86 10 GLU B C 1
ATOM 1097 O O . GLU B 1 14 ? -10.516 -25.881 21.264 1.00 38.73 10 GLU B O 1
ATOM 1103 N N . ALA B 1 15 ? -8.891 -26.100 19.719 1.00 29.73 11 ALA B N 1
ATOM 1104 C CA . ALA B 1 15 ? -9.779 -26.005 18.553 1.00 31.52 11 ALA B CA 1
ATOM 1105 C C . ALA B 1 15 ? -10.370 -27.381 18.309 1.00 37.22 11 ALA B C 1
ATOM 1106 O O . ALA B 1 15 ? -9.673 -28.374 18.419 1.00 39.50 11 ALA B O 1
ATOM 1108 N N . THR B 1 16 ? -11.657 -27.425 17.993 1.00 38.84 12 THR B N 1
ATOM 1109 C CA . THR B 1 16 ? -12.380 -28.665 17.721 1.00 35.27 12 THR B CA 1
ATOM 1110 C C . THR B 1 16 ? -12.852 -28.540 16.294 1.00 39.82 12 THR B C 1
ATOM 1111 O O . THR B 1 16 ? -13.371 -27.492 15.906 1.00 33.72 12 THR B O 1
ATOM 1115 N N . ARG B 1 17 ? -12.639 -29.592 15.514 1.00 28.07 13 ARG B N 1
ATOM 1116 C CA . ARG B 1 17 ? -12.993 -29.611 14.105 1.00 26.58 13 ARG B CA 1
ATOM 1117 C C . ARG B 1 17 ? -13.846 -30.839 13.874 1.00 28.67 13 ARG B C 1
ATOM 1118 O O . ARG B 1 17 ? -13.362 -31.961 13.980 1.00 31.45 13 ARG B O 1
ATOM 1126 N N . THR B 1 18 ? -15.119 -30.620 13.563 1.00 28.47 14 THR B N 1
ATOM 1127 C CA . THR B 1 18 ? -16.099 -31.698 13.490 1.00 27.27 14 THR B CA 1
ATOM 1128 C C . THR B 1 18 ? -16.399 -32.003 12.053 1.00 22.24 14 THR B C 1
ATOM 1129 O O . THR B 1 18 ? -16.868 -31.133 11.311 1.00 27.55 14 THR B O 1
ATOM 1133 N N . LEU B 1 19 ? -16.116 -33.246 11.663 1.00 27.24 15 LEU B N 1
ATOM 1134 C CA A LEU B 1 19 ? -16.369 -33.746 10.320 0.50 19.10 15 LEU B CA 1
ATOM 1135 C CA B LEU B 1 19 ? -16.429 -33.696 10.318 0.50 24.21 15 LEU B CA 1
ATOM 1136 C C . LEU B 1 19 ? -17.638 -34.610 10.357 1.00 25.18 15 LEU B C 1
ATOM 1137 O O . LEU B 1 19 ? -17.697 -35.546 11.124 1.00 27.00 15 LEU B O 1
ATOM 1146 N N . THR B 1 20 ? -18.611 -34.297 9.517 1.00 25.65 16 THR B N 1
ATOM 1147 C CA . THR B 1 20 ? -19.916 -34.969 9.508 1.00 25.23 16 THR B CA 1
ATOM 1148 C C . THR B 1 20 ? -20.042 -35.813 8.243 1.00 25.44 16 THR B C 1
ATOM 1149 O O . THR B 1 20 ? -19.688 -35.358 7.150 1.00 26.06 16 THR B O 1
ATOM 1153 N N . GLU B 1 21 ? -20.523 -37.044 8.393 1.00 27.10 17 GLU B N 1
ATOM 1154 C CA . GLU B 1 21 ? -20.763 -37.908 7.250 1.00 24.23 17 GLU B CA 1
ATOM 1155 C C . GLU B 1 21 ? -21.826 -37.295 6.343 1.00 31.42 17 GLU B C 1
ATOM 1156 O O . GLU B 1 21 ? -22.960 -37.028 6.782 1.00 32.59 17 GLU B O 1
ATOM 1162 N N . ILE B 1 22 ? -21.438 -37.024 5.099 1.00 28.94 18 ILE B N 1
ATOM 1163 C CA . ILE B 1 22 ? -22.336 -36.460 4.076 1.00 31.14 18 ILE B CA 1
ATOM 1164 C C . ILE B 1 22 ? -22.658 -37.449 2.947 1.00 37.84 18 ILE B C 1
ATOM 1165 O O . ILE B 1 22 ? -23.575 -37.209 2.159 1.00 38.50 18 ILE B O 1
ATOM 1170 N N . GLN B 1 23 ? -21.921 -38.551 2.866 1.00 34.44 19 GLN B N 1
ATOM 1171 C CA . GLN B 1 23 ? -22.169 -39.582 1.868 1.00 41.49 19 GLN B CA 1
ATOM 1172 C C . GLN B 1 23 ? -21.632 -40.906 2.385 1.00 36.94 19 GLN B C 1
ATOM 1173 O O . GLN B 1 23 ? -20.589 -40.958 3.035 1.00 34.86 19 GLN B O 1
ATOM 1179 N N . SER B 1 24 ? -22.347 -41.988 2.103 1.00 37.43 20 SER B N 1
ATOM 1180 C CA . SER B 1 24 ? -21.911 -43.301 2.561 1.00 41.69 20 SER B CA 1
ATOM 1181 C C . SER B 1 24 ? -22.490 -44.354 1.647 1.00 48.27 20 SER B C 1
ATOM 1182 O O . SER B 1 24 ? -23.713 -44.452 1.506 1.00 49.65 20 SER B O 1
ATOM 1185 N N . THR B 1 25 ? -21.613 -45.121 1.007 1.00 50.35 21 THR B N 1
ATOM 1186 C CA . THR B 1 25 ? -22.029 -46.248 0.180 1.00 51.98 21 THR B CA 1
ATOM 1187 C C . THR B 1 25 ? -21.491 -47.511 0.854 1.00 58.39 21 THR B C 1
ATOM 1188 O O . THR B 1 25 ? -20.975 -47.431 1.989 1.00 51.38 21 THR B O 1
ATOM 1192 N N . ALA B 1 26 ? -21.630 -48.652 0.168 1.00 59.58 22 ALA B N 1
ATOM 1193 C CA . ALA B 1 26 ? -21.284 -49.983 0.689 1.00 61.67 22 ALA B CA 1
ATOM 1194 C C . ALA B 1 26 ? -19.990 -50.027 1.494 1.00 69.53 22 ALA B C 1
ATOM 1195 O O . ALA B 1 26 ? -19.963 -50.566 2.606 1.00 81.66 22 ALA B O 1
ATOM 1197 N N . ASP B 1 27 ? -18.932 -49.451 0.931 1.00 46.39 23 ASP B N 1
ATOM 1198 C CA . ASP B 1 27 ? -17.610 -49.467 1.574 1.00 57.66 23 ASP B CA 1
ATOM 1199 C C . ASP B 1 27 ? -16.797 -48.164 1.390 1.00 59.01 23 ASP B C 1
ATOM 1200 O O . ASP B 1 27 ? -15.564 -48.195 1.503 1.00 43.98 23 ASP B O 1
ATOM 1205 N N . ARG B 1 28 ? -17.491 -47.040 1.140 1.00 46.04 24 ARG B N 1
ATOM 1206 C CA A ARG B 1 28 ? -16.851 -45.732 0.986 0.50 39.32 24 ARG B CA 1
ATOM 1207 C CA B ARG B 1 28 ? -16.857 -45.724 0.967 0.50 38.09 24 ARG B CA 1
ATOM 1208 C C . ARG B 1 28 ? -17.693 -44.638 1.641 1.00 33.29 24 ARG B C 1
ATOM 1209 O O . ARG B 1 28 ? -18.904 -44.563 1.434 1.00 36.57 24 ARG B O 1
ATOM 1224 N N . GLN B 1 29 ? -17.049 -43.779 2.423 1.00 27.14 25 GLN B N 1
ATOM 1225 C CA . GLN B 1 29 ? -17.713 -42.718 3.134 1.00 24.92 25 GLN B CA 1
ATOM 1226 C C . GLN B 1 29 ? -17.010 -41.417 2.885 1.00 26.68 25 GLN B C 1
ATOM 1227 O O . GLN B 1 29 ? -15.786 -41.406 2.691 1.00 26.16 25 GLN B O 1
ATOM 1233 N N . ILE B 1 30 ? -17.777 -40.334 2.906 1.00 24.62 26 ILE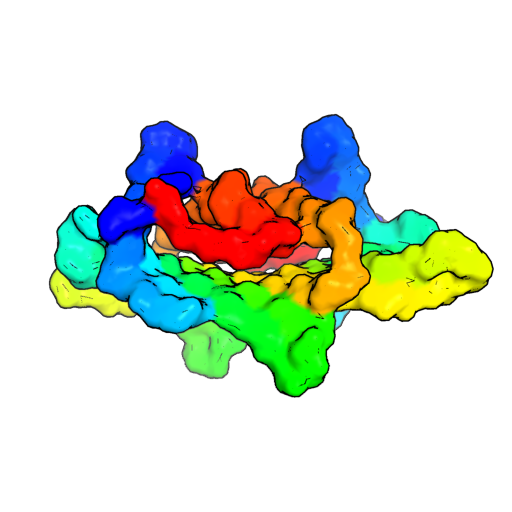 B N 1
ATOM 1234 C CA . ILE B 1 30 ? -17.245 -38.982 2.800 1.00 24.60 26 ILE B CA 1
ATOM 1235 C C . ILE B 1 30 ? -17.745 -38.187 3.988 1.00 29.41 26 ILE B C 1
ATOM 1236 O O . ILE B 1 30 ? -18.948 -38.187 4.255 1.00 26.62 26 ILE B O 1
ATOM 1241 N N . PHE B 1 31 ? -16.821 -37.538 4.687 1.00 23.60 27 PHE B N 1
ATOM 1242 C CA . PHE B 1 31 ? -17.105 -36.664 5.799 1.00 22.32 27 PHE B CA 1
ATOM 1243 C C . PHE B 1 31 ? -16.663 -35.271 5.383 1.00 21.87 27 PHE B C 1
ATOM 1244 O O . PHE B 1 31 ? -15.611 -35.103 4.728 1.00 23.25 27 PHE B O 1
ATOM 1252 N N . GLU B 1 32 ? -17.409 -34.272 5.834 1.00 24.46 28 GLU B N 1
ATOM 1253 C CA . GLU B 1 32 ? -17.131 -32.887 5.548 1.00 19.52 28 GLU B CA 1
ATOM 1254 C C . GLU B 1 32 ? -17.339 -31.998 6.779 1.00 21.72 28 GLU B C 1
ATOM 1255 O O . GLU B 1 32 ? -18.221 -32.257 7.615 1.00 24.54 28 GLU B O 1
ATOM 1261 N N . GLU B 1 33 ? -16.497 -30.974 6.917 1.00 23.80 29 GLU B N 1
ATOM 1262 C CA . GLU B 1 33 ? -16.669 -29.993 7.991 1.00 27.39 29 GLU B CA 1
ATOM 1263 C C . GLU B 1 33 ? -17.709 -28.989 7.509 1.00 25.21 29 GLU B C 1
ATOM 1264 O O . GLU B 1 33 ? -17.429 -28.160 6.648 1.00 24.83 29 GLU B O 1
ATOM 1270 N N . LYS B 1 34 ? -18.912 -29.089 8.048 1.00 25.14 30 LYS B N 1
ATOM 1271 C CA . LYS B 1 34 ? -20.055 -28.327 7.537 1.00 23.63 30 LYS B CA 1
ATOM 1272 C C . LYS B 1 34 ? -20.104 -26.935 8.157 1.00 25.52 30 LYS B C 1
ATOM 1273 O O . LYS B 1 34 ? -21.004 -26.630 8.941 1.00 31.41 30 LYS B O 1
ATOM 1279 N N . VAL B 1 35 ? -19.106 -26.121 7.818 1.00 30.23 31 VAL B N 1
ATOM 1280 C CA . VAL B 1 35 ? -18.899 -24.782 8.389 1.00 36.86 31 VAL B CA 1
ATOM 1281 C C . VAL B 1 35 ? -18.128 -23.918 7.403 1.00 45.81 31 VAL B C 1
ATOM 1282 O O . VAL B 1 35 ? -17.429 -24.427 6.516 1.00 39.19 31 VAL B O 1
ATOM 1286 N N . GLY B 1 36 ? -18.228 -22.603 7.579 1.00 41.75 32 GLY B N 1
ATOM 1287 C CA . GLY B 1 36 ? -17.452 -21.670 6.769 1.00 37.54 32 GLY B CA 1
ATOM 1288 C C . GLY B 1 36 ? -18.008 -21.503 5.364 1.00 42.67 32 GLY B C 1
ATOM 1289 O O . GLY B 1 36 ? -19.174 -21.801 5.127 1.00 40.92 32 GLY B O 1
ATOM 1290 N N . PRO B 1 37 ? -17.186 -20.990 4.422 1.00 35.96 33 PRO B N 1
ATOM 1291 C CA . PRO B 1 37 ? -17.638 -20.916 3.038 1.00 43.13 33 PRO B CA 1
ATOM 1292 C C . PRO B 1 37 ? -18.104 -22.287 2.529 1.00 36.85 33 PRO B C 1
ATOM 1293 O O . PRO B 1 37 ? -17.506 -23.300 2.891 1.00 34.81 33 PRO B O 1
ATOM 1297 N N . LEU B 1 38 ? -19.141 -22.320 1.701 1.00 38.94 34 LEU B N 1
ATOM 1298 C CA . LEU B 1 38 ? -19.540 -23.577 1.039 1.00 36.72 34 LEU B CA 1
ATOM 1299 C C . LEU B 1 38 ? -18.409 -24.221 0.239 1.00 36.87 34 LEU B C 1
ATOM 1300 O O . LEU B 1 38 ? -18.334 -25.444 0.169 1.00 39.51 34 LEU B O 1
ATOM 1305 N N . VAL B 1 39 ? -17.543 -23.386 -0.329 1.00 28.56 35 VAL B N 1
ATOM 1306 C CA A VAL B 1 39 ? -16.472 -23.865 -1.185 0.50 28.31 35 VAL B CA 1
ATOM 1307 C CA B VAL B 1 39 ? -16.455 -23.804 -1.188 0.50 26.36 35 VAL B CA 1
ATOM 1308 C C . VAL B 1 39 ? -15.268 -24.242 -0.329 1.00 25.86 35 VAL B C 1
ATOM 1309 O O . VAL B 1 39 ? -14.975 -23.603 0.682 1.00 28.32 35 VAL B O 1
ATOM 1316 N N . GLY B 1 40 ? -14.620 -25.327 -0.729 1.00 25.92 36 GLY B N 1
ATOM 1317 C CA . GLY B 1 40 ? -13.401 -25.807 -0.086 1.00 25.20 36 GLY B CA 1
ATOM 1318 C C . GLY B 1 40 ? -13.482 -26.243 1.367 1.00 24.53 36 GLY B C 1
ATOM 1319 O O . GLY B 1 40 ? -12.485 -26.108 2.103 1.00 24.07 36 GLY B O 1
ATOM 1320 N N . ARG B 1 41 ? -14.623 -26.796 1.789 1.00 22.95 37 ARG B N 1
ATOM 1321 C CA . ARG B 1 41 ? -14.743 -27.344 3.141 1.00 21.94 37 ARG B CA 1
ATOM 1322 C C . ARG B 1 41 ? -13.824 -28.548 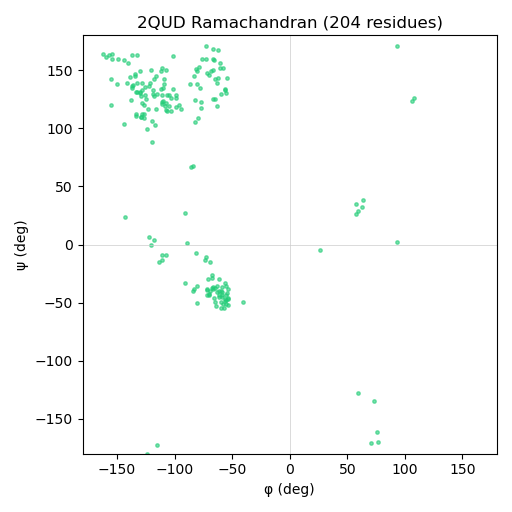3.323 1.00 24.37 37 ARG B C 1
ATOM 1323 O O . ARG B 1 41 ? -13.645 -29.338 2.392 1.00 21.18 37 ARG B O 1
ATOM 1331 N N . LEU B 1 42 ? -13.235 -28.657 4.506 1.00 22.35 38 LEU B N 1
ATOM 1332 C CA . LEU B 1 42 ? -12.334 -29.779 4.826 1.00 19.91 38 LEU B CA 1
ATOM 1333 C C . LEU B 1 42 ? -13.090 -31.084 4.596 1.00 20.80 38 LEU B C 1
ATOM 1334 O O . LEU B 1 42 ? -14.242 -31.228 5.034 1.00 20.97 38 LEU B O 1
ATOM 1339 N N . ARG B 1 43 ? -12.442 -32.039 3.926 1.00 19.56 39 ARG B N 1
ATOM 1340 C CA . ARG B 1 43 ? -13.069 -33.289 3.553 1.00 18.58 39 ARG B CA 1
ATOM 1341 C C . ARG B 1 43 ? -12.199 -34.503 3.887 1.00 18.26 39 ARG B C 1
ATOM 1342 O O . ARG B 1 43 ? -10.979 -34.475 3.679 1.00 19.60 39 ARG B O 1
ATOM 1350 N N . LEU B 1 44 ? -12.851 -35.548 4.379 1.00 20.71 40 LEU B N 1
ATOM 1351 C CA . LEU B 1 44 ? -12.212 -36.824 4.652 1.00 20.55 40 LEU B CA 1
ATOM 1352 C C . LEU B 1 44 ? -12.966 -37.909 3.921 1.00 23.14 40 LEU B C 1
ATOM 1353 O O . LEU B 1 44 ? -14.158 -38.067 4.108 1.00 21.69 40 LEU B O 1
ATOM 1358 N N . THR B 1 45 ? -12.255 -38.677 3.117 1.00 19.68 41 THR B N 1
ATOM 1359 C CA . THR B 1 45 ? -12.843 -39.772 2.365 1.00 25.76 41 THR B CA 1
ATOM 1360 C C . THR B 1 45 ? -12.216 -41.051 2.889 1.00 25.15 41 THR B C 1
ATOM 1361 O O . THR B 1 45 ? -10.990 -41.121 3.021 1.00 25.07 41 THR B O 1
ATOM 1365 N N . ALA B 1 46 ? -13.057 -42.035 3.225 1.00 23.68 42 ALA B N 1
ATOM 1366 C CA . ALA B 1 46 ? -12.590 -43.298 3.783 1.00 23.11 42 ALA B CA 1
ATOM 1367 C C . ALA B 1 46 ? -13.166 -44.453 2.995 1.00 26.86 42 ALA B C 1
ATOM 1368 O O . ALA B 1 46 ? -14.323 -44.427 2.606 1.00 27.39 42 ALA B O 1
ATOM 1370 N N . SER B 1 47 ? -12.338 -45.460 2.760 1.00 23.62 43 SER B N 1
ATOM 1371 C CA . SER B 1 47 ? -12.823 -46.697 2.171 1.00 24.88 43 SER B CA 1
ATOM 1372 C C . SER B 1 47 ? -12.122 -47.919 2.723 1.00 25.34 43 SER B C 1
ATOM 1373 O O . SER B 1 47 ? -11.009 -47.835 3.262 1.00 23.15 43 SER B O 1
ATOM 1376 N N . LEU B 1 48 ? -12.811 -49.046 2.557 1.00 29.09 44 LEU B N 1
ATOM 1377 C CA A LEU B 1 48 ? -12.315 -50.350 2.947 0.50 28.09 44 LEU B CA 1
ATOM 1378 C CA B LEU B 1 48 ? -12.316 -50.358 2.942 0.50 26.78 44 LEU B CA 1
ATOM 1379 C C . LEU B 1 48 ? -12.596 -51.322 1.797 1.00 30.75 44 LEU B C 1
ATOM 1380 O O . LEU B 1 48 ? -13.717 -51.394 1.299 1.00 33.33 44 LEU B O 1
ATOM 1389 N N . ARG B 1 49 ? -11.581 -52.057 1.370 1.00 27.08 45 ARG B N 1
ATOM 1390 C CA A ARG B 1 49 ? -11.746 -53.082 0.347 0.50 25.52 45 ARG B CA 1
ATOM 1391 C CA B ARG B 1 49 ? -11.774 -53.098 0.370 0.50 30.14 45 ARG B CA 1
ATOM 1392 C C . ARG B 1 49 ? -10.943 -54.311 0.724 1.00 31.85 45 ARG B C 1
ATOM 1393 O O . ARG B 1 49 ? -10.018 -54.217 1.512 1.00 29.95 45 ARG B O 1
ATOM 1408 N N . GLN B 1 50 ? -11.327 -55.452 0.160 1.00 40.00 46 GLN B N 1
ATOM 1409 C CA A GLN B 1 50 ? -10.505 -56.657 0.210 0.50 43.99 46 GLN B CA 1
ATOM 1410 C CA B GLN B 1 50 ? -10.526 -56.674 0.193 0.50 44.16 46 GLN B CA 1
ATOM 1411 C C . GLN B 1 50 ? -9.646 -56.663 -1.045 1.00 52.85 46 GLN B C 1
ATOM 1412 O O . GLN B 1 50 ? -10.047 -56.120 -2.084 1.00 59.54 46 GLN B O 1
ATOM 1423 N N . ASN B 1 51 ? -8.463 -57.265 -0.956 1.00 51.23 47 ASN B N 1
ATOM 1424 C CA . ASN B 1 51 ? -7.648 -57.468 -2.158 1.00 50.98 47 ASN B CA 1
ATOM 1425 C C . ASN B 1 51 ? -8.270 -58.578 -3.031 1.00 60.29 47 ASN B C 1
ATOM 1426 O O . ASN B 1 51 ? -9.219 -59.263 -2.602 1.00 46.50 47 ASN B O 1
ATOM 1431 N N . GLY B 1 52 ? -7.739 -58.743 -4.243 1.00 64.59 48 GLY B N 1
ATOM 1432 C CA . GLY B 1 52 ? -8.200 -59.780 -5.168 1.00 63.68 48 GLY B CA 1
ATOM 1433 C C . GLY B 1 52 ? -8.168 -61.208 -4.627 1.00 64.38 48 GLY B C 1
ATOM 1434 O O . GLY B 1 52 ? -9.049 -62.012 -4.947 1.00 62.51 48 GLY B O 1
ATOM 1435 N N . ALA B 1 53 ? -7.163 -61.519 -3.805 1.00 55.54 49 ALA B N 1
ATOM 1436 C CA . ALA B 1 53 ? -7.021 -62.851 -3.191 1.00 59.13 49 ALA B CA 1
ATOM 1437 C C . ALA B 1 53 ? -7.881 -63.091 -1.933 1.00 49.91 49 ALA B C 1
ATOM 1438 O O . ALA B 1 53 ? -7.912 -64.213 -1.438 1.00 49.85 49 ALA B O 1
ATOM 1440 N N . LYS B 1 54 ? -8.555 -62.054 -1.416 1.00 54.18 50 LYS B N 1
ATOM 1441 C CA . LYS B 1 54 ? -9.292 -62.123 -0.131 1.00 53.06 50 LYS B CA 1
ATOM 1442 C C . LYS B 1 54 ? -8.402 -62.494 1.092 1.00 57.24 50 LYS B C 1
ATOM 1443 O O . LYS B 1 54 ? -8.881 -63.074 2.075 1.00 59.42 50 LYS B O 1
ATOM 1449 N N . THR B 1 55 ? -7.118 -62.133 1.020 1.00 45.61 51 THR B N 1
ATOM 1450 C CA . THR B 1 55 ? -6.132 -62.404 2.080 1.00 44.14 51 THR B CA 1
ATOM 1451 C C . THR B 1 55 ? -5.714 -61.136 2.866 1.00 43.18 51 THR B C 1
ATOM 1452 O O . THR B 1 55 ? -5.009 -61.229 3.890 1.00 35.83 51 THR B O 1
ATOM 1456 N N . ALA B 1 56 ? -6.126 -59.960 2.389 1.00 32.46 52 ALA B N 1
ATOM 1457 C CA . ALA B 1 56 ? -5.849 -58.723 3.098 1.00 32.40 52 ALA B CA 1
ATOM 1458 C C . ALA B 1 56 ? -6.941 -57.714 2.857 1.00 30.62 52 ALA B C 1
ATOM 1459 O O . ALA B 1 56 ? -7.707 -57.814 1.885 1.00 33.65 52 ALA B O 1
ATOM 1461 N N . TYR B 1 57 ? -6.994 -56.751 3.768 1.00 26.86 53 TYR B N 1
ATOM 1462 C CA . TYR B 1 57 ? -7.875 -55.586 3.692 1.00 23.84 53 TYR B CA 1
ATOM 1463 C C . TYR B 1 57 ? -7.017 -54.351 3.400 1.00 29.31 53 TYR B C 1
ATOM 1464 O O . TYR B 1 57 ? -5.873 -54.244 3.876 1.00 27.95 53 TYR B O 1
ATOM 1473 N N . ARG B 1 58 ? -7.570 -53.456 2.586 1.00 28.16 54 ARG B N 1
ATOM 1474 C CA . ARG B 1 58 ? -6.946 -52.186 2.245 1.00 25.45 54 ARG B CA 1
ATOM 1475 C C . ARG B 1 58 ? -7.829 -51.070 2.773 1.00 26.36 54 ARG B C 1
ATOM 1476 O O . ARG B 1 58 ? -8.974 -50.957 2.373 1.00 24.62 54 ARG B O 1
ATOM 1484 N N . VAL B 1 59 ? -7.316 -50.275 3.708 1.00 24.09 55 VAL B N 1
ATOM 1485 C CA . VAL B 1 59 ? -8.008 -49.120 4.243 1.00 23.07 55 VAL B CA 1
ATOM 1486 C C . VAL B 1 59 ? -7.397 -47.887 3.605 1.00 22.31 55 VAL B C 1
ATOM 1487 O O . VAL B 1 59 ? -6.183 -47.739 3.642 1.00 23.28 55 VAL B O 1
ATOM 1491 N N . ASN B 1 60 ? -8.222 -47.032 2.991 1.00 21.85 56 ASN B N 1
ATOM 1492 C CA A ASN B 1 60 ? -7.736 -45.722 2.501 0.50 22.81 56 ASN B CA 1
ATOM 1493 C CA B ASN B 1 60 ? -7.775 -45.752 2.463 0.50 20.52 56 ASN B CA 1
ATOM 1494 C C . ASN B 1 60 ? -8.444 -44.584 3.205 1.00 23.71 56 ASN B C 1
ATOM 1495 O O . ASN B 1 60 ? -9.650 -44.604 3.385 1.00 25.73 56 ASN B O 1
ATOM 1504 N N . LEU B 1 61 ? -7.665 -43.587 3.622 1.00 20.78 57 LEU B N 1
ATOM 1505 C CA . LEU B 1 61 ? -8.177 -42.363 4.248 1.00 21.60 57 LEU B CA 1
ATOM 1506 C C . LEU B 1 61 ? -7.541 -41.202 3.502 1.00 22.59 57 LEU B C 1
ATOM 1507 O O . LEU B 1 61 ? -6.331 -41.173 3.336 1.00 22.63 57 LEU B O 1
ATOM 1512 N N . LYS B 1 62 ? -8.334 -40.256 3.030 1.00 20.85 58 LYS B N 1
ATOM 1513 C CA . LYS B 1 62 ? -7.818 -39.128 2.270 1.00 18.83 58 LYS B CA 1
ATOM 1514 C C . LYS B 1 62 ? -8.342 -37.835 2.869 1.00 20.91 58 LYS B C 1
ATOM 1515 O O . LYS B 1 62 ? -9.543 -37.576 2.819 1.00 21.42 58 LYS B O 1
ATOM 1521 N N . LEU B 1 63 ? -7.447 -37.046 3.454 1.00 16.34 59 LEU B N 1
ATOM 1522 C CA . LEU B 1 63 ? -7.824 -35.740 3.999 1.00 18.64 59 LEU B CA 1
ATOM 1523 C C . LEU B 1 63 ? -7.446 -34.693 2.971 1.00 13.74 59 LEU B C 1
ATOM 1524 O O . LEU B 1 63 ? -6.284 -34.549 2.611 1.00 16.19 59 LEU B O 1
ATOM 1529 N N . ASP B 1 64 ? -8.467 -33.986 2.483 1.00 18.22 60 ASP B N 1
ATOM 1530 C CA . ASP B 1 64 ? -8.313 -32.938 1.473 1.00 18.38 60 ASP B CA 1
ATOM 1531 C C . ASP B 1 64 ? -8.536 -31.588 2.171 1.00 19.30 60 ASP B C 1
ATOM 1532 O O . ASP B 1 64 ? -9.621 -31.346 2.673 1.00 19.62 60 ASP B O 1
ATOM 1537 N N . GLN B 1 65 ? -7.540 -30.703 2.116 1.00 18.36 61 GLN B N 1
ATOM 1538 C CA . GLN B 1 65 ? -7.625 -29.375 2.692 1.00 19.67 61 GLN B CA 1
ATOM 1539 C C . GLN B 1 65 ? -7.439 -28.315 1.603 1.00 18.81 61 GLN B C 1
ATOM 1540 O O . GLN B 1 65 ? -6.355 -28.078 1.107 1.00 18.56 61 GLN B O 1
ATOM 1546 N N . ALA B 1 66 ? -8.545 -27.682 1.246 1.00 20.61 62 ALA B N 1
ATOM 1547 C CA . ALA B 1 66 ? -8.540 -26.614 0.271 1.00 20.53 62 ALA B CA 1
ATOM 1548 C C . ALA B 1 66 ? -8.168 -25.320 0.956 1.00 23.94 62 ALA B C 1
ATOM 1549 O O . ALA B 1 66 ? -8.540 -25.101 2.111 1.00 31.28 62 ALA B O 1
ATOM 1551 N N . ASP B 1 67 ? -7.447 -24.457 0.244 1.00 22.99 63 ASP B N 1
ATOM 1552 C CA . ASP B 1 67 ? -7.173 -23.102 0.663 1.00 26.69 63 ASP B CA 1
ATOM 1553 C C . ASP B 1 67 ? -8.026 -22.189 -0.214 1.00 29.97 63 ASP B C 1
ATOM 1554 O O . ASP B 1 67 ? -7.855 -22.157 -1.442 1.00 29.47 63 ASP B O 1
ATOM 1559 N N . VAL B 1 68 ? -8.971 -21.506 0.430 1.00 36.43 64 VAL B N 1
ATOM 1560 C CA . VAL B 1 68 ? -9.981 -20.684 -0.238 1.00 44.87 64 VAL B CA 1
ATOM 1561 C C . VAL B 1 68 ? -9.573 -19.226 -0.122 1.00 57.02 64 VAL B C 1
ATOM 1562 O O . VAL B 1 68 ? -9.189 -18.786 0.968 1.00 42.85 64 VAL B O 1
ATOM 1566 N N . VAL B 1 69 ? -9.655 -18.503 -1.243 1.00 73.58 65 VAL B N 1
ATOM 1567 C CA . VAL B 1 69 ? -9.250 -17.098 -1.324 1.00 89.73 65 VAL B CA 1
ATOM 1568 C C . VAL B 1 69 ? -10.443 -16.240 -1.741 1.00 82.35 65 VAL B C 1
ATOM 1569 O O . VAL B 1 69 ? -11.128 -15.673 -0.891 1.00 110.61 65 VAL B O 1
ATOM 1573 N N . PRO B 1 74 ? -14.699 -17.492 -2.687 1.00 100.31 76 PRO B N 1
ATOM 1574 C CA . PRO B 1 74 ? -15.411 -18.120 -3.801 1.00 85.37 76 PRO B CA 1
ATOM 1575 C C . PRO B 1 74 ? -14.546 -19.029 -4.685 1.00 76.58 76 PRO B C 1
ATOM 1576 O O . PRO B 1 74 ? -15.082 -19.691 -5.580 1.00 65.96 76 PRO B O 1
ATOM 1580 N N . LYS B 1 75 ? -13.237 -19.077 -4.426 1.00 62.57 77 LYS B N 1
ATOM 1581 C CA . LYS B 1 75 ? -12.291 -19.749 -5.305 1.00 52.53 77 LYS B CA 1
ATOM 1582 C C . LYS B 1 75 ? -11.288 -20.549 -4.461 1.00 43.36 77 LYS B C 1
ATOM 1583 O O . LYS B 1 75 ? -10.662 -19.995 -3.559 1.00 46.46 77 LYS B O 1
ATOM 1589 N N . VAL B 1 76 ? -11.172 -21.851 -4.733 1.00 40.65 78 VAL B N 1
ATOM 1590 C CA . VAL B 1 76 ? -10.094 -22.653 -4.161 1.00 32.84 78 VAL B CA 1
ATOM 1591 C C . VAL B 1 76 ? -8.828 -22.315 -4.954 1.00 37.65 78 VAL B C 1
ATOM 1592 O O . VAL B 1 76 ? -8.792 -22.525 -6.159 1.00 35.35 78 VAL B O 1
ATOM 1596 N N . ARG B 1 77 ? -7.815 -21.755 -4.294 1.00 29.17 79 ARG B N 1
ATOM 1597 C CA . ARG B 1 77 ? -6.549 -21.511 -4.997 1.00 34.70 79 ARG B CA 1
ATOM 1598 C C . ARG B 1 77 ? -5.698 -22.777 -5.089 1.00 29.23 79 ARG B C 1
ATOM 1599 O O . ARG B 1 77 ? -5.023 -22.992 -6.079 1.00 29.95 79 ARG B O 1
ATOM 1607 N N . TYR B 1 78 ? -5.725 -23.619 -4.055 1.00 24.68 80 TYR B N 1
ATOM 1608 C CA . TYR B 1 78 ? -4.994 -24.880 -4.100 1.00 25.66 80 TYR B CA 1
ATOM 1609 C C . TYR B 1 78 ? -5.563 -25.840 -3.090 1.00 21.53 80 TYR B C 1
ATOM 1610 O O . TYR B 1 78 ? -6.267 -25.409 -2.171 1.00 22.63 80 TYR B O 1
ATOM 1619 N N . THR B 1 79 ? -5.258 -27.124 -3.277 1.00 21.47 81 THR B N 1
ATOM 1620 C CA . THR B 1 79 ? -5.652 -28.186 -2.324 1.00 21.30 81 THR B CA 1
ATOM 1621 C C . THR B 1 79 ? -4.446 -29.010 -1.954 1.00 22.79 81 THR B C 1
ATOM 1622 O O . THR B 1 79 ? -3.653 -29.407 -2.810 1.00 23.29 81 THR B O 1
ATOM 1626 N N . GLN B 1 80 ? -4.307 -29.240 -0.654 1.00 16.20 82 GLN B N 1
ATOM 1627 C CA . GLN B 1 80 ? -3.251 -30.110 -0.142 1.00 17.49 82 GLN B CA 1
ATOM 1628 C C . GLN B 1 80 ? -3.929 -31.350 0.418 1.00 18.06 82 GLN B C 1
ATOM 1629 O O . GLN B 1 80 ? -5.070 -31.291 0.885 1.00 18.54 82 GLN B O 1
ATOM 1635 N N . VAL B 1 81 ? -3.221 -32.477 0.345 1.00 16.83 83 VAL B N 1
ATOM 1636 C CA . VAL B 1 81 ? -3.809 -33.776 0.565 1.00 15.81 83 VAL B CA 1
ATOM 1637 C C . VAL B 1 81 ? -2.871 -34.616 1.438 1.00 15.93 83 VAL B C 1
ATOM 1638 O O . VAL B 1 81 ? -1.675 -34.614 1.218 1.00 16.43 83 VAL B O 1
ATOM 1642 N N . TRP B 1 82 ? -3.411 -35.294 2.445 1.00 14.58 84 TRP B N 1
ATOM 1643 C CA . TRP B 1 82 ? -2.669 -36.299 3.160 1.00 14.24 84 TRP B CA 1
ATOM 1644 C C . TRP B 1 82 ? -3.496 -37.573 3.148 1.00 17.65 84 TRP B C 1
ATOM 1645 O O . TRP B 1 82 ? -4.545 -37.646 3.798 1.00 17.32 84 TRP B O 1
ATOM 1656 N N . SER B 1 83 ? -3.018 -38.550 2.375 1.00 14.92 85 SER B N 1
ATOM 1657 C CA A SER B 1 83 ? -3.664 -39.842 2.198 0.50 12.54 85 SER 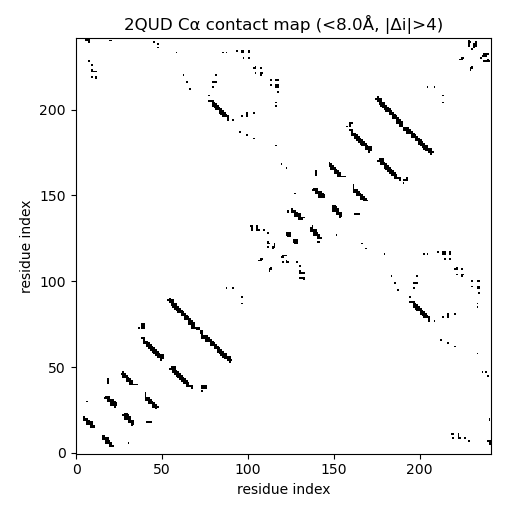B CA 1
ATOM 1658 C CA B SER B 1 83 ? -3.712 -39.820 2.295 0.50 13.94 85 SER B CA 1
ATOM 1659 C C . SER B 1 83 ? -2.931 -40.964 2.944 1.00 17.59 85 SER B C 1
ATOM 1660 O O . SER B 1 83 ? -1.721 -40.921 3.057 1.00 16.97 85 SER B O 1
ATOM 1665 N N . HIS B 1 84 ? -3.694 -41.949 3.406 1.00 16.56 86 HIS B N 1
ATOM 1666 C CA . HIS B 1 84 ? -3.215 -43.126 4.108 1.00 16.89 86 HIS B CA 1
ATOM 1667 C C . HIS B 1 84 ? -3.662 -44.356 3.352 1.00 20.13 86 HIS B C 1
ATOM 1668 O O . HIS B 1 84 ? -4.812 -44.426 2.940 1.00 20.64 86 HIS B O 1
ATOM 1675 N N . ASP B 1 85 ? -2.762 -45.327 3.197 1.00 16.06 87 ASP B N 1
ATOM 1676 C CA . ASP B 1 85 ? -3.083 -46.620 2.599 1.00 18.74 87 ASP B CA 1
ATOM 1677 C C . ASP B 1 85 ? -2.566 -47.658 3.573 1.00 20.87 87 ASP B C 1
ATOM 1678 O O . ASP B 1 85 ? -1.369 -47.806 3.731 1.00 19.22 87 ASP B O 1
ATOM 1683 N N . VAL B 1 86 ? -3.494 -48.352 4.228 1.00 19.50 88 VAL B N 1
ATOM 1684 C CA . VAL B 1 86 ? -3.169 -49.318 5.257 1.00 19.45 88 VAL B CA 1
ATOM 1685 C C . VAL B 1 86 ? -3.483 -50.736 4.760 1.00 23.57 88 VAL B C 1
ATOM 1686 O O . VAL B 1 86 ? -4.613 -51.015 4.371 1.00 21.95 88 VAL B O 1
ATOM 1690 N N . THR B 1 87 ? -2.473 -51.616 4.761 1.00 19.10 89 THR B N 1
ATOM 1691 C CA . THR B 1 87 ? -2.638 -53.015 4.349 1.00 20.35 89 THR B CA 1
ATOM 1692 C C . THR B 1 87 ? -2.675 -53.846 5.601 1.00 22.34 89 THR B C 1
ATOM 1693 O O . THR B 1 87 ? -1.670 -53.947 6.316 1.00 21.50 89 THR B O 1
ATOM 1697 N N . ILE B 1 88 ? -3.835 -54.466 5.825 1.00 23.47 90 ILE B N 1
ATOM 1698 C CA A ILE B 1 88 ? -4.132 -55.215 7.038 0.50 23.40 90 ILE B CA 1
ATOM 1699 C CA B ILE B 1 88 ? -4.098 -55.244 7.037 0.50 25.77 90 ILE B CA 1
ATOM 1700 C C . ILE B 1 88 ? -4.334 -56.681 6.623 1.00 27.00 90 ILE B C 1
ATOM 1701 O O . ILE B 1 88 ? -5.262 -56.978 5.875 1.00 28.73 90 ILE B O 1
ATOM 1710 N N . VAL B 1 89 ? -3.470 -57.569 7.099 1.00 26.53 91 VAL B N 1
ATOM 1711 C CA . VAL B 1 89 ? -3.492 -58.962 6.658 1.00 26.47 91 VAL B CA 1
ATOM 1712 C C . VAL B 1 89 ? -4.625 -59.680 7.374 1.00 32.27 91 VAL B C 1
ATOM 1713 O O . VAL B 1 89 ? -4.819 -59.498 8.585 1.00 30.95 91 VAL B O 1
ATOM 1717 N N . ALA B 1 90 ? -5.391 -60.467 6.613 1.00 35.91 92 ALA B N 1
ATOM 1718 C CA . ALA B 1 90 ? -6.623 -61.052 7.117 1.00 41.68 92 ALA B CA 1
ATOM 1719 C C . ALA B 1 90 ? -6.363 -61.980 8.310 1.00 37.90 92 ALA B C 1
ATOM 1720 O O . ALA B 1 90 ? -7.058 -61.881 9.325 1.00 44.98 92 ALA B O 1
ATOM 1722 N N . ASN B 1 91 ? -5.321 -62.812 8.213 1.00 36.91 93 ASN B N 1
ATOM 1723 C CA . ASN B 1 91 ? -4.914 -63.684 9.323 1.00 42.96 93 ASN B CA 1
ATOM 1724 C C . ASN B 1 91 ? -3.873 -63.105 10.305 1.00 40.70 93 ASN B C 1
ATOM 1725 O O . ASN B 1 91 ? -3.136 -63.852 10.936 1.00 39.58 93 ASN B O 1
ATOM 1730 N N . SER B 1 92 ? -3.826 -61.776 10.444 1.00 35.28 94 SER B N 1
ATOM 1731 C CA . SER B 1 92 ? -2.974 -61.138 11.434 1.00 32.94 94 SER B CA 1
ATOM 1732 C C . SER B 1 92 ? -3.522 -61.227 12.863 1.00 27.97 94 SER B C 1
ATOM 1733 O O . SER B 1 92 ? -4.707 -61.443 13.074 1.00 30.85 94 SER B O 1
ATOM 1736 N N . THR B 1 93 ? -2.631 -61.053 13.835 1.00 29.51 95 THR B N 1
ATOM 1737 C CA . THR B 1 93 ? -2.994 -60.891 15.245 1.00 31.49 95 THR B CA 1
ATOM 1738 C C . THR B 1 93 ? -3.473 -59.466 15.536 1.00 28.03 95 THR B C 1
ATOM 1739 O O . THR B 1 93 ? -3.027 -58.519 14.882 1.00 28.98 95 THR B O 1
ATOM 1743 N N . GLU B 1 94 ? -4.329 -59.322 16.546 1.00 31.83 96 GLU B N 1
ATOM 1744 C CA . GLU B 1 94 ? -4.752 -58.012 17.032 1.00 32.13 96 GLU B CA 1
ATOM 1745 C C . GLU B 1 94 ? -3.553 -57.183 17.496 1.00 27.89 96 GLU B C 1
ATOM 1746 O O . GLU B 1 94 ? -3.459 -55.992 17.196 1.00 26.05 96 GLU B O 1
ATOM 1752 N N . ALA B 1 95 ? -2.640 -57.823 18.229 1.00 31.55 97 ALA B N 1
ATOM 1753 C CA . ALA B 1 95 ? -1.412 -57.168 18.667 1.00 32.41 97 ALA B CA 1
ATOM 1754 C C . ALA B 1 95 ? -0.630 -56.553 17.497 1.00 21.04 97 ALA B C 1
ATOM 1755 O O . ALA B 1 95 ? -0.152 -55.406 17.604 1.00 25.61 97 ALA B O 1
ATOM 1757 N N . SER B 1 96 ? -0.528 -57.260 16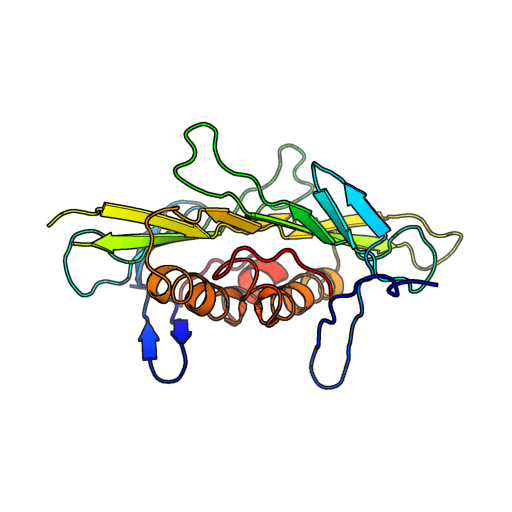.365 1.00 29.67 98 SER B N 1
ATOM 1758 C CA . SER B 1 96 ? 0.219 -56.737 15.213 1.00 25.64 98 SER B CA 1
ATOM 1759 C C . SER B 1 96 ? -0.466 -55.495 14.598 1.00 24.86 98 SER B C 1
ATOM 1760 O O . SER B 1 96 ? 0.187 -54.549 14.215 1.00 23.39 98 SER B O 1
ATOM 1763 N N . ARG B 1 97 ? -1.799 -55.512 14.553 1.00 22.60 99 ARG B N 1
ATOM 1764 C CA . ARG B 1 97 ? -2.552 -54.368 14.008 1.00 22.93 99 ARG B CA 1
ATOM 1765 C C . ARG B 1 97 ? -2.467 -53.171 14.944 1.00 22.33 99 ARG B C 1
ATOM 1766 O O . ARG B 1 97 ? -2.242 -52.042 14.507 1.00 23.59 99 ARG B O 1
ATOM 1774 N N . LYS B 1 98 ? -2.617 -53.434 16.243 1.00 21.09 100 LYS B N 1
ATOM 1775 C CA . LYS B 1 98 ? -2.478 -52.402 17.269 1.00 20.94 100 LYS B CA 1
ATOM 1776 C C . LYS B 1 98 ? -1.077 -51.751 17.234 1.00 19.60 100 LYS B C 1
ATOM 1777 O O . LYS B 1 98 ? -0.953 -50.527 17.379 1.00 21.72 100 LYS B O 1
ATOM 1783 N N A SER B 1 99 ? -0.051 -52.574 17.038 0.50 21.89 101 SER B N 1
ATOM 1784 N N B SER B 1 99 ? -0.030 -52.550 17.033 0.50 25.21 101 SER B N 1
ATOM 1785 C CA A SER B 1 99 ? 1.314 -52.069 16.947 0.50 21.03 101 SER B CA 1
ATOM 1786 C CA B SER B 1 99 ? 1.330 -51.991 16.977 0.50 22.90 101 SER B CA 1
ATOM 1787 C C A SER B 1 99 ? 1.491 -51.174 15.719 0.50 16.55 101 SER B C 1
ATOM 1788 C C B SER B 1 99 ? 1.573 -51.193 15.686 0.50 21.79 101 SER B C 1
ATOM 1789 O O A SER B 1 99 ? 2.048 -50.073 15.834 0.50 16.97 101 SER B O 1
ATOM 1790 O O B SER B 1 99 ? 2.278 -50.179 15.715 0.50 23.06 101 SER B O 1
ATOM 1795 N N . LEU B 1 100 ? 0.992 -51.628 14.564 1.00 22.04 102 LEU B N 1
ATOM 1796 C CA . LEU B 1 100 ? 1.064 -50.836 13.323 1.00 20.65 102 LEU B CA 1
ATOM 1797 C C . LEU B 1 100 ? 0.424 -49.466 13.567 1.00 19.03 102 LEU B C 1
ATOM 1798 O O . LEU B 1 100 ? 0.997 -48.412 13.227 1.00 19.31 102 LEU B O 1
ATOM 1803 N N . TYR B 1 101 ? -0.743 -49.489 14.194 1.00 16.23 103 TYR B N 1
ATOM 1804 C CA . TYR B 1 101 ? -1.442 -48.252 14.576 1.00 18.34 103 TYR B CA 1
ATOM 1805 C C . TYR B 1 101 ? -0.604 -47.374 15.528 1.00 16.63 103 TYR B C 1
ATOM 1806 O O . TYR B 1 101 ? -0.394 -46.175 15.285 1.00 18.76 103 TYR B O 1
ATOM 1815 N N . ASP B 1 102 ? -0.152 -47.957 16.645 1.00 18.83 104 ASP B N 1
ATOM 1816 C CA . ASP B 1 102 ? 0.569 -47.203 17.680 1.00 18.53 104 ASP B CA 1
ATOM 1817 C C . ASP B 1 102 ? 1.866 -46.592 17.138 1.00 15.65 104 ASP B C 1
ATOM 1818 O O . ASP B 1 102 ? 2.195 -45.436 17.438 1.00 18.37 104 ASP B O 1
ATOM 1823 N N . LEU B 1 103 ? 2.572 -47.364 16.310 1.00 18.32 105 LEU B N 1
ATOM 1824 C CA . LEU B 1 103 ? 3.820 -46.895 15.679 1.00 16.59 105 LEU B CA 1
ATOM 1825 C C . LEU B 1 103 ? 3.534 -45.755 14.692 1.00 15.49 105 LEU B C 1
ATOM 1826 O O . LEU B 1 103 ? 4.276 -44.784 14.603 1.00 16.23 105 LEU B O 1
ATOM 1831 N N . THR B 1 104 ? 2.424 -45.844 13.996 1.00 14.81 106 THR B N 1
ATOM 1832 C CA . THR B 1 104 ? 2.068 -44.782 13.079 1.00 16.83 106 THR B CA 1
ATOM 1833 C C . THR B 1 104 ? 1.618 -43.500 13.757 1.00 14.69 106 THR B C 1
ATOM 1834 O O . THR B 1 104 ? 1.962 -42.473 13.383 1.00 16.67 106 THR B O 1
ATOM 1838 N N . LYS B 1 105 ? 0.798 -43.626 14.782 1.00 16.82 107 LYS B N 1
ATOM 1839 C CA . LYS B 1 105 ? 0.438 -42.483 15.605 1.00 17.30 107 LYS B CA 1
ATOM 1840 C C . LYS B 1 105 ? 1.698 -41.760 16.125 1.00 15.22 107 LYS B C 1
ATOM 1841 O O . LYS B 1 105 ? 1.787 -40.521 16.039 1.00 18.14 107 LYS B O 1
ATOM 1847 N N . SER B 1 106 ? 2.669 -42.532 16.626 1.00 16.81 108 SER B N 1
ATOM 1848 C CA A SER B 1 106 ? 3.906 -41.949 17.157 0.50 18.68 108 SER B CA 1
ATOM 1849 C CA B SER B 1 106 ? 3.922 -41.970 17.163 0.50 19.27 108 SER B CA 1
ATOM 1850 C C . SER B 1 106 ? 4.716 -41.286 16.062 1.00 16.06 108 SER B C 1
ATOM 1851 O O . SER B 1 106 ? 5.219 -40.188 16.242 1.00 18.18 108 SER B O 1
ATOM 1856 N N . LEU B 1 107 ? 4.792 -41.959 14.919 1.00 13.45 10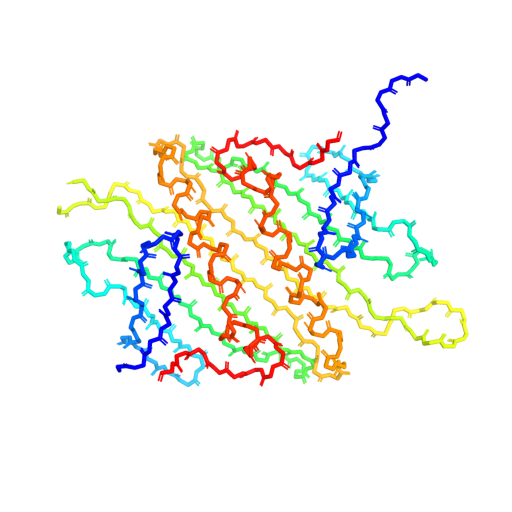9 LEU B N 1
ATOM 1857 C CA . LEU B 1 107 ? 5.535 -41.458 13.746 1.00 13.26 109 LEU B CA 1
ATOM 1858 C C . LEU B 1 107 ? 5.010 -40.097 13.297 1.00 13.04 109 LEU B C 1
ATOM 1859 O O . LEU B 1 107 ? 5.766 -39.128 13.129 1.00 14.98 109 LEU B O 1
ATOM 1864 N N . VAL B 1 108 ? 3.714 -40.004 13.117 1.00 13.16 110 VAL B N 1
ATOM 1865 C CA . VAL B 1 108 ? 3.086 -38.765 12.625 1.00 13.25 110 VAL B CA 1
ATOM 1866 C C . VAL B 1 108 ? 3.315 -37.658 13.648 1.00 13.44 110 VAL B C 1
ATOM 1867 O O . VAL B 1 108 ? 3.540 -36.521 13.265 1.00 19.58 110 VAL B O 1
ATOM 1871 N N . ALA B 1 109 ? 3.295 -38.004 14.924 1.00 16.64 111 ALA B N 1
ATOM 1872 C CA . ALA B 1 109 ? 3.450 -37.016 15.994 1.00 16.42 111 ALA B CA 1
ATOM 1873 C C . ALA B 1 109 ? 4.878 -36.468 16.142 1.00 16.90 111 ALA B C 1
ATOM 1874 O O . ALA B 1 109 ? 5.101 -35.562 16.958 1.00 19.13 111 ALA B O 1
ATOM 1876 N N . THR B 1 110 ? 5.859 -37.064 15.467 1.00 14.25 112 THR B N 1
ATOM 1877 C CA . THR B 1 110 ? 7.249 -36.644 15.659 1.00 15.68 112 THR B CA 1
ATOM 1878 C C . THR B 1 110 ? 7.462 -35.248 15.090 1.00 15.10 112 THR B C 1
ATOM 1879 O O . THR B 1 110 ? 6.875 -34.879 14.068 1.00 15.90 112 THR B O 1
ATOM 1883 N N . SER B 1 111 ? 8.382 -34.522 15.719 1.00 17.66 113 SER B N 1
ATOM 1884 C CA A SER B 1 111 ? 8.814 -33.245 15.176 0.50 18.06 113 SER B CA 1
ATOM 1885 C CA B SER B 1 111 ? 8.913 -33.267 15.223 0.50 17.72 113 SER B CA 1
ATOM 1886 C C . SER B 1 111 ? 9.444 -33.418 13.791 1.00 13.85 113 SER B C 1
ATOM 1887 O O . SER B 1 111 ? 9.324 -32.536 12.933 1.00 16.75 113 SER B O 1
ATOM 1892 N N . GLN B 1 112 ? 10.105 -34.555 13.563 1.00 15.36 114 GLN B N 1
ATOM 1893 C CA . GLN B 1 112 ? 10.704 -34.808 12.250 1.00 13.56 114 GLN B CA 1
ATOM 1894 C C . GLN B 1 112 ? 9.661 -34.853 11.132 1.00 13.42 114 GLN B C 1
ATOM 1895 O O . GLN B 1 112 ? 9.838 -34.283 10.032 1.00 15.93 114 GLN B O 1
ATOM 1901 N N . VAL B 1 113 ? 8.545 -35.549 11.367 1.00 12.22 115 VAL B N 1
ATOM 1902 C CA . VAL B 1 113 ? 7.513 -35.614 10.330 1.00 13.73 115 VAL B CA 1
ATOM 1903 C C . VAL B 1 113 ? 6.888 -34.233 10.139 1.00 14.19 115 VAL B C 1
ATOM 1904 O O . VAL B 1 113 ? 6.620 -33.841 9.027 1.00 14.53 115 VAL B O 1
ATOM 1908 N N . GLU B 1 114 ? 6.706 -33.470 11.202 1.00 13.94 116 GLU B N 1
ATOM 1909 C CA . GLU B 1 114 ? 6.261 -32.074 11.055 1.00 14.86 116 GLU B CA 1
ATOM 1910 C C . GLU B 1 114 ? 7.206 -31.260 10.159 1.00 14.89 116 GLU B C 1
ATOM 1911 O O . GLU B 1 114 ? 6.772 -30.574 9.232 1.00 17.33 116 GLU B O 1
ATOM 1917 N N . ASP B 1 115 ? 8.509 -31.362 10.432 1.00 15.80 117 ASP B N 1
ATOM 1918 C CA A ASP B 1 115 ? 9.495 -30.626 9.626 0.50 15.50 117 ASP B CA 1
ATOM 1919 C CA B ASP B 1 115 ? 9.559 -30.674 9.650 0.50 16.10 117 ASP B CA 1
ATOM 1920 C C . ASP B 1 115 ? 9.546 -31.098 8.174 1.00 15.44 117 ASP B C 1
ATOM 1921 O O . ASP B 1 115 ? 9.827 -30.303 7.292 1.00 16.99 117 ASP B O 1
ATOM 1930 N N . LEU B 1 116 ? 9.284 -32.373 7.925 1.00 13.87 118 LEU B N 1
ATOM 1931 C CA . LEU B 1 116 ? 9.225 -32.876 6.557 1.00 13.24 118 LEU B CA 1
ATOM 1932 C C . LEU B 1 116 ? 8.076 -32.237 5.792 1.00 15.83 118 LEU B C 1
ATOM 1933 O O . LEU B 1 116 ? 8.249 -31.763 4.711 1.00 16.70 118 LEU B O 1
ATOM 1938 N N . VAL B 1 117 ? 6.889 -32.312 6.351 1.00 15.87 119 VAL B N 1
ATOM 1939 C CA . VAL B 1 117 ? 5.705 -31.785 5.680 1.00 15.12 119 VAL B CA 1
ATOM 1940 C C . VAL B 1 117 ? 5.628 -30.263 5.619 1.00 16.30 119 VAL B C 1
ATOM 1941 O O . VAL B 1 117 ? 5.186 -29.712 4.612 1.00 18.78 119 VAL B O 1
ATOM 1945 N N . VAL B 1 118 ? 6.028 -29.579 6.688 1.00 16.47 120 VAL B N 1
ATOM 1946 C CA . VAL B 1 118 ? 5.926 -28.108 6.781 1.00 14.81 120 VAL B CA 1
ATOM 1947 C C . VAL B 1 118 ? 7.134 -27.423 6.116 1.00 18.45 120 VAL B C 1
ATOM 1948 O O . VAL B 1 118 ? 6.987 -26.405 5.399 1.00 19.44 120 VAL B O 1
ATOM 1952 N N . ASN B 1 119 ? 8.320 -28.004 6.321 1.00 16.18 121 ASN B N 1
ATOM 1953 C CA . ASN B 1 119 ? 9.554 -27.370 5.890 1.00 16.26 121 ASN B CA 1
ATOM 1954 C C . ASN B 1 119 ? 10.370 -28.148 4.853 1.00 15.62 121 ASN B C 1
ATOM 1955 O O . ASN B 1 119 ? 11.454 -27.690 4.457 1.00 18.45 121 ASN B O 1
ATOM 1960 N N . LEU B 1 120 ? 9.862 -29.289 4.376 1.00 15.65 122 LEU B N 1
ATOM 1961 C CA . LEU B 1 120 ? 10.544 -30.108 3.392 1.00 14.96 122 LEU B CA 1
ATOM 1962 C C . LEU B 1 120 ? 11.934 -30.579 3.819 1.00 15.40 122 LEU B C 1
ATOM 1963 O O . LEU B 1 120 ? 12.824 -30.775 2.979 1.00 18.27 122 LEU B O 1
ATOM 1968 N N . VAL B 1 121 ? 12.083 -30.854 5.114 1.00 15.72 123 VAL B N 1
ATOM 1969 C CA . VAL B 1 121 ? 13.341 -31.383 5.640 1.00 13.96 123 VAL B CA 1
ATOM 1970 C C . VAL B 1 121 ? 13.234 -32.912 5.722 1.00 14.55 123 VAL B C 1
ATOM 1971 O O . VAL B 1 121 ? 12.339 -33.431 6.434 1.00 14.70 123 VAL B O 1
ATOM 1975 N N . PRO B 1 122 ? 14.094 -33.656 5.020 1.00 15.48 124 PRO B N 1
ATOM 1976 C CA . PRO B 1 122 ? 14.014 -35.113 5.122 1.00 14.96 124 PRO B CA 1
ATOM 1977 C C . PRO B 1 122 ? 14.167 -35.655 6.530 1.00 13.74 124 PRO B C 1
ATOM 1978 O O . PRO B 1 122 ? 14.829 -35.038 7.330 1.00 15.07 124 PRO B O 1
ATOM 1982 N N . LEU B 1 123 ? 13.561 -36.795 6.794 1.00 15.81 125 LEU B N 1
ATOM 1983 C CA . LEU B 1 123 ? 13.721 -37.462 8.082 1.00 14.19 125 LEU B CA 1
ATOM 1984 C C . LEU B 1 123 ? 15.166 -37.830 8.376 1.00 13.54 125 LEU B C 1
ATOM 1985 O O . LEU B 1 123 ? 16.016 -37.962 7.475 1.00 15.50 125 LEU B O 1
ATOM 1990 N N . GLY B 1 124 ? 15.436 -37.966 9.669 1.00 13.65 126 GLY B N 1
ATOM 1991 C CA . GLY B 1 124 ? 16.711 -38.487 10.156 1.00 14.88 126 GLY B CA 1
ATOM 1992 C C . GLY B 1 124 ? 17.528 -37.366 10.761 1.00 16.63 126 GLY B C 1
ATOM 1993 O O . GLY B 1 124 ? 17.781 -36.366 10.101 1.00 16.88 126 GLY B O 1
ATOM 1994 N N . ARG B 1 125 ? 17.958 -37.559 12.005 1.00 16.19 127 ARG B N 1
ATOM 1995 C CA . ARG B 1 125 ? 18.810 -36.565 12.730 1.00 14.95 127 ARG B CA 1
ATOM 1996 C C . ARG B 1 125 ? 19.929 -37.291 13.458 1.00 21.48 127 ARG B C 1
ATOM 1997 O O . ARG B 1 125 ? 20.919 -36.622 13.789 1.00 24.49 127 ARG B O 1
#

B-factor: mean 30.48, std 15.07, range [9.73, 123.09]

InterPro domains:
  IPR015148 Bacteriophage PP7 capsid [PF09063] (2-128)
  IPR015954 Bacteriophage RNA-type, capsid [G3DSA:3.30.380.10] (1-128)
  IPR015954 Bacteriophage RNA-type, capsid [SSF55405] (2-128)

Sequence (242 aa):
GGSSMSSKKTIVLSSVGEATRTLLTEIQSTADRQIFEEKVVGPLVGRLRRLTASLRRQNGAKTAYRVNLKLDQADVVDSGLPKVRYTQVWSSHDVTIIVANNSTEASRKKSSLYDLTKSSLVATSQVVEDLVVNLVPLGRSKTIVLSVGEATRTLLTEIQSTADRRQIFEEKVGPLVVGRLRLTASLLRRQQNGAKTAYRVNNLKLDQADVVPKVRYTQVWSSHDVTIIVANSTEASRKSSLYDLTKSSLVATSSQVEDDLVVNLVPLGR

CATH classification: 3.30.380.10